Protein AF-A0A1G1C617-F1 (afdb_monomer)

Nearest PDB structures (foldseek):
  4jen-assembly1_B  TM=6.232E-01  e=1.631E-03  Clostridium botulinum A str. ATCC 19397
  4jen-assembly1_A  TM=6.168E-01  e=7.281E-03  Clostridium botulinum A str. ATCC 19397
  4p5d-assembly2_A  TM=6.085E-01  e=3.235E-01  Rattus norvegicus
  4kny-assembly1_B  TM=4.109E-01  e=1.451E-01  Escherichia coli K-12
  3vhr-assembly1_A-2  TM=3.843E-01  e=4.458E-01  Staphylococcus aureus subsp. aureus Mu50

Sequence (252 aa):
MAREFASEELGIGKESESTPHPLKLYIAGPFDQRDQIRVMMTEIEGMGHQIIYDWTDHLPIKPYEENKKLATKYAKEDHQAAANCDVFVLLPGESGGTTRFSELGMALGSRKVKRIFIVGPGENRSVSFFDPKVERLKSPEELIENISLIKTQKPLLTERQLEVLILYAQGKIIQEIADELNISFNTVKAHLYQSFPPGICQRLGIGQTRIKGITRTRVVIEALQRGIISLDEIITSPYHETSREHSEVDDW

Foldseek 3Di:
DDDDDDPDDPCPDDDPPQQDAQFAEEEAEALVCLVVVVVLQVLSVVLVHHHPDRCNPPDDCPPCVVVVVSNVVCLVSLLVSLQATQEYEYAPDPDHDPSRVVSLVNNVPHPNHQAYEHAAPPCPVDPSSVPPRYDYYHHSVVVSVVSSVSDNDDDLADPLLLLLLLCLLLVDDLVRSCVVVVHDSVVSVCQDCNPVVDHLCVSLVNDDDPPPDPDSVVSNVSCCVSVVDHPCSSVDDVPPPPDPPDPPDDDD

Radius of gyration: 23.62 Å; Cα contacts (8 Å, |Δi|>4): 293; chains: 1; bounding box: 61×52×80 Å

pLDDT: mean 80.74, std 20.06, range [31.27, 97.88]

Solvent-accessible surface area (backbone atoms only — not comparable to full-atom values): 15084 Å² total; per-residue (Å²): 132,79,84,89,85,82,95,72,88,80,82,76,68,75,80,74,80,67,77,42,53,64,48,29,31,28,78,42,60,23,79,88,47,32,70,62,48,52,51,54,50,53,54,46,40,73,70,58,34,39,74,68,57,84,67,74,81,61,75,87,56,78,63,47,87,83,31,43,73,59,49,54,47,51,55,50,51,52,42,52,32,31,31,64,16,37,31,39,35,34,37,64,40,98,63,62,68,73,61,57,59,55,28,50,50,35,28,69,74,24,86,58,28,73,44,33,38,40,36,29,73,54,73,78,80,45,78,74,57,72,39,92,68,43,46,80,34,77,34,70,66,57,47,54,52,60,53,68,69,55,68,67,46,81,56,85,55,54,71,74,43,47,55,54,47,41,44,46,57,55,63,49,50,63,60,58,50,11,63,76,68,72,49,53,55,67,54,47,48,36,41,44,66,27,80,78,76,62,7,51,33,56,63,73,67,50,68,91,58,96,55,93,68,85,52,65,67,56,59,43,50,56,32,44,77,65,64,76,45,56,70,62,64,46,69,54,62,97,77,66,84,82,84,73,83,72,79,81,73,92,77,134

Structure (mmCIF, N/CA/C/O backbone):
data_AF-A0A1G1C617-F1
#
_entry.id   AF-A0A1G1C617-F1
#
loop_
_atom_site.group_PDB
_atom_site.id
_atom_site.type_symbol
_atom_site.label_atom_id
_atom_site.label_alt_id
_atom_site.label_comp_id
_atom_site.label_asym_id
_atom_site.label_entity_id
_atom_site.label_seq_id
_atom_site.pdbx_PDB_ins_code
_atom_site.Cartn_x
_atom_site.Cartn_y
_atom_site.Cartn_z
_atom_site.occupancy
_atom_site.B_iso_or_equiv
_atom_site.auth_seq_id
_atom_site.auth_comp_id
_atom_site.auth_asym_id
_atom_site.auth_atom_id
_atom_site.pdbx_PDB_model_num
ATOM 1 N N . MET A 1 1 ? 15.292 36.209 50.485 1.00 40.31 1 MET A N 1
ATOM 2 C CA . MET A 1 1 ? 14.159 36.975 49.908 1.00 40.31 1 MET A CA 1
ATOM 3 C C . MET A 1 1 ? 14.370 37.060 48.404 1.00 40.31 1 MET A C 1
ATOM 5 O O . MET A 1 1 ? 15.530 36.977 48.024 1.00 40.31 1 MET A O 1
ATOM 9 N N . ALA A 1 2 ? 13.292 37.211 47.612 1.00 34.59 2 ALA A N 1
ATOM 10 C CA . ALA A 1 2 ? 13.213 36.858 46.175 1.00 34.59 2 ALA A CA 1
ATOM 11 C C . ALA A 1 2 ? 13.302 35.311 45.980 1.00 34.59 2 ALA A C 1
ATOM 13 O O . ALA A 1 2 ? 14.241 34.714 46.498 1.00 34.59 2 ALA A O 1
ATOM 14 N N . ARG A 1 3 ? 12.343 34.539 45.421 1.00 34.69 3 ARG A N 1
ATOM 15 C CA . ARG A 1 3 ? 11.180 34.799 44.526 1.00 34.69 3 ARG A CA 1
ATOM 16 C C . ARG A 1 3 ? 11.566 35.463 43.195 1.00 34.69 3 ARG A C 1
ATOM 18 O O . ARG A 1 3 ? 12.323 36.415 43.224 1.00 34.69 3 ARG A O 1
ATOM 25 N N . GLU A 1 4 ? 11.082 35.097 42.015 1.00 32.66 4 GLU A N 1
ATOM 26 C CA . GLU A 1 4 ? 10.298 33.944 41.522 1.00 32.66 4 GLU A CA 1
ATOM 27 C C . GLU A 1 4 ? 11.191 33.208 40.460 1.00 32.66 4 GLU A C 1
ATOM 29 O O . GLU A 1 4 ? 12.364 33.553 40.346 1.00 32.66 4 GLU A O 1
ATOM 34 N N . PHE A 1 5 ? 10.839 32.167 39.690 1.00 32.19 5 PHE A N 1
ATOM 35 C CA . PHE A 1 5 ? 9.561 31.592 39.229 1.00 32.19 5 PHE A CA 1
ATOM 36 C C . PHE A 1 5 ? 9.623 30.042 39.164 1.00 32.19 5 PHE A C 1
ATOM 38 O O . PHE A 1 5 ? 10.583 29.437 39.634 1.00 32.19 5 PHE A O 1
ATOM 45 N N . ALA A 1 6 ? 8.598 29.401 38.585 1.00 35.75 6 ALA A N 1
ATOM 46 C CA . ALA A 1 6 ? 8.539 27.965 38.304 1.00 35.75 6 ALA A CA 1
ATOM 47 C C . ALA A 1 6 ? 9.027 27.627 36.880 1.00 35.75 6 ALA A C 1
ATOM 49 O O . ALA A 1 6 ? 8.763 28.373 35.940 1.00 35.75 6 ALA A O 1
ATOM 50 N N . SER A 1 7 ? 9.667 26.466 36.722 1.00 31.27 7 SER A N 1
ATOM 51 C CA . SER A 1 7 ? 9.895 25.801 35.430 1.00 31.27 7 SER A CA 1
ATOM 52 C C . SER A 1 7 ? 9.121 24.481 35.397 1.00 31.27 7 SER A C 1
ATOM 54 O O . SER A 1 7 ? 9.693 23.392 35.382 1.00 31.27 7 SER A O 1
ATOM 56 N N . GLU A 1 8 ? 7.803 24.615 35.445 1.00 38.72 8 GLU A N 1
ATOM 57 C CA . GLU A 1 8 ? 6.817 23.563 35.217 1.00 38.72 8 GLU A CA 1
ATOM 58 C C . GLU A 1 8 ? 5.933 24.066 34.060 1.00 38.72 8 GLU A C 1
ATOM 60 O O . GLU A 1 8 ? 5.763 25.274 33.915 1.00 38.72 8 GLU A O 1
ATOM 65 N N . GLU A 1 9 ? 5.451 23.168 33.198 1.00 41.16 9 GLU A N 1
ATOM 66 C CA . GLU A 1 9 ? 4.895 23.476 31.861 1.00 41.16 9 GLU A CA 1
ATOM 67 C C . GLU A 1 9 ? 5.898 23.936 30.781 1.00 41.16 9 GLU A C 1
ATOM 69 O O . GLU A 1 9 ? 5.881 25.056 30.282 1.00 41.16 9 GLU A O 1
ATOM 74 N N . LEU A 1 10 ? 6.665 22.973 30.267 1.00 31.58 10 LEU A N 1
ATOM 75 C CA . LEU A 1 10 ? 6.727 22.773 28.815 1.00 31.58 10 LEU A CA 1
ATOM 76 C C . LEU A 1 10 ? 6.780 21.269 28.551 1.00 31.58 10 LEU A C 1
ATOM 78 O O . LEU A 1 10 ? 7.834 20.668 28.349 1.00 31.58 10 LEU A O 1
ATOM 82 N N . GLY A 1 11 ? 5.599 20.650 28.620 1.00 32.62 11 GLY A N 1
ATOM 83 C CA . GLY A 1 11 ? 5.384 19.253 28.260 1.00 32.62 11 GLY A CA 1
ATOM 84 C C . GLY A 1 11 ? 5.533 19.057 26.756 1.00 32.62 11 GLY A C 1
ATOM 85 O O . GLY A 1 11 ? 4.545 18.820 26.065 1.00 32.62 11 GLY A O 1
ATOM 86 N N . ILE A 1 12 ? 6.767 19.157 26.256 1.00 33.56 12 ILE A N 1
ATOM 87 C CA . ILE A 1 12 ? 7.140 18.677 24.929 1.00 33.56 12 ILE A CA 1
ATOM 88 C C . ILE A 1 12 ? 6.954 17.164 24.988 1.00 33.56 12 ILE A C 1
ATOM 90 O O . ILE A 1 12 ? 7.810 16.428 25.485 1.00 33.56 12 ILE A O 1
ATOM 94 N N . GLY A 1 13 ? 5.773 16.715 24.565 1.00 32.47 13 GLY A N 1
ATOM 95 C CA . GLY A 1 13 ? 5.483 15.302 24.429 1.00 32.47 13 GLY A CA 1
ATOM 96 C C . GLY A 1 13 ? 6.571 14.680 23.570 1.00 32.47 13 GLY A C 1
ATOM 97 O O . GLY A 1 13 ? 6.879 15.203 22.499 1.00 32.47 13 GLY A O 1
ATOM 98 N N . LYS A 1 14 ? 7.160 13.579 24.052 1.00 31.78 14 LYS A N 1
ATOM 99 C CA . LYS A 1 14 ? 7.977 12.716 23.199 1.00 31.78 14 LYS A CA 1
ATOM 100 C C . LYS A 1 14 ? 7.184 12.476 21.923 1.00 31.78 14 LYS A C 1
ATOM 102 O O . LYS A 1 14 ? 6.014 12.099 22.025 1.00 31.78 14 LYS A O 1
ATOM 107 N N . GLU A 1 15 ? 7.807 12.722 20.772 1.00 34.94 15 GLU A N 1
ATOM 108 C CA . GLU A 1 15 ? 7.210 12.407 19.479 1.00 34.94 15 GLU A CA 1
ATOM 109 C C . GLU A 1 15 ? 6.651 10.990 19.564 1.00 34.94 15 GLU A C 1
ATOM 111 O O . GLU A 1 15 ? 7.354 10.057 19.963 1.00 34.94 15 GLU A O 1
ATOM 116 N N . SER A 1 16 ? 5.348 10.851 19.323 1.00 34.50 16 SER A N 1
ATOM 117 C CA . SER A 1 16 ? 4.695 9.561 19.452 1.00 34.50 16 SER A CA 1
ATOM 118 C C . SER A 1 16 ? 5.289 8.647 18.392 1.00 34.50 16 SER A C 1
ATOM 120 O O . SER A 1 16 ? 4.992 8.838 17.212 1.00 34.50 16 SER A O 1
ATOM 122 N N . GLU A 1 17 ? 6.109 7.677 18.809 1.00 38.78 17 GLU A N 1
ATOM 123 C CA . GLU A 1 17 ? 6.527 6.563 17.962 1.00 38.78 17 GLU A CA 1
ATOM 124 C C . GLU A 1 17 ? 5.254 5.927 17.399 1.00 38.78 17 GLU A C 1
ATOM 126 O O . GLU A 1 17 ? 4.513 5.228 18.097 1.00 38.78 17 GLU A O 1
ATOM 131 N N . SER A 1 18 ? 4.951 6.265 16.146 1.00 41.31 18 SER A N 1
ATOM 132 C CA . SER A 1 18 ? 3.757 5.811 15.451 1.00 41.31 18 SER A CA 1
ATOM 133 C C . SER A 1 18 ? 3.784 4.292 15.421 1.00 41.31 18 SER A C 1
ATOM 135 O O . SER A 1 18 ? 4.785 3.712 14.993 1.00 41.31 18 SER A O 1
ATOM 137 N N . THR A 1 19 ? 2.704 3.650 15.866 1.00 37.72 19 THR A N 1
ATOM 138 C CA . THR A 1 19 ? 2.588 2.189 15.861 1.00 37.72 19 THR A CA 1
ATOM 139 C C . THR A 1 19 ? 2.903 1.650 14.463 1.00 37.72 19 THR A C 1
ATOM 141 O O . THR A 1 19 ? 2.192 2.026 13.531 1.00 37.72 19 THR A O 1
ATOM 144 N N . PRO A 1 20 ? 3.927 0.791 14.282 1.00 53.09 20 PRO A N 1
ATOM 145 C CA . PRO A 1 20 ? 4.229 0.217 12.977 1.00 53.09 20 PRO A CA 1
ATOM 146 C C . PRO A 1 20 ? 3.063 -0.657 12.512 1.00 53.09 20 PRO A C 1
ATOM 148 O O . PRO A 1 20 ? 2.850 -1.754 13.026 1.00 53.09 20 PRO A O 1
ATOM 151 N N . HIS A 1 21 ? 2.285 -0.147 11.563 1.00 59.41 21 HIS A N 1
ATOM 152 C CA . HIS A 1 21 ? 1.286 -0.926 10.843 1.00 59.41 21 HIS A CA 1
ATOM 153 C C . HIS A 1 21 ? 1.979 -1.829 9.804 1.00 59.41 21 HIS A C 1
ATOM 155 O O . HIS A 1 21 ? 3.131 -1.562 9.445 1.00 59.41 21 HIS A O 1
ATOM 161 N N . PRO A 1 22 ? 1.305 -2.882 9.301 1.00 82.12 22 PRO A N 1
ATOM 162 C CA . PRO A 1 22 ? 1.729 -3.590 8.098 1.00 82.12 22 PRO A CA 1
ATOM 163 C C . PRO A 1 22 ? 2.027 -2.596 6.976 1.00 82.12 22 PRO A C 1
ATOM 165 O O . PRO A 1 22 ? 1.113 -1.975 6.436 1.00 82.12 22 PRO A O 1
ATOM 168 N N . LEU A 1 23 ? 3.313 -2.405 6.672 1.00 89.06 23 LEU A N 1
ATOM 169 C CA . LEU A 1 23 ? 3.720 -1.523 5.582 1.00 89.06 23 LEU A CA 1
ATOM 170 C C . LEU A 1 23 ? 3.137 -2.019 4.262 1.00 89.06 23 LEU A C 1
ATOM 172 O O . LEU A 1 23 ? 3.130 -3.224 4.000 1.00 89.06 23 LEU A O 1
ATOM 176 N N . LYS A 1 24 ? 2.716 -1.077 3.424 1.00 93.94 24 LYS A N 1
ATOM 177 C CA . LYS A 1 24 ? 2.351 -1.308 2.029 1.00 93.94 24 LYS A CA 1
ATOM 178 C C . LYS A 1 24 ? 3.586 -1.092 1.165 1.00 93.94 24 LYS A C 1
ATOM 180 O O . LYS A 1 24 ? 4.130 0.012 1.129 1.00 93.94 24 LYS A O 1
ATOM 185 N N . LEU A 1 25 ? 4.040 -2.132 0.479 1.00 96.81 25 LEU A N 1
ATOM 186 C CA . LEU A 1 25 ? 5.197 -2.089 -0.408 1.00 96.81 25 LEU A CA 1
ATOM 187 C C . LEU A 1 25 ? 4.759 -2.110 -1.868 1.00 96.81 25 LEU A C 1
ATOM 189 O O . LEU A 1 25 ? 3.755 -2.726 -2.226 1.00 96.81 25 LEU A O 1
ATOM 193 N N . TYR A 1 26 ? 5.545 -1.458 -2.717 1.00 97.88 26 TYR A N 1
ATOM 194 C CA . TYR A 1 26 ? 5.454 -1.600 -4.165 1.00 97.88 26 TYR A CA 1
ATOM 195 C C . TYR A 1 26 ? 6.838 -1.900 -4.739 1.00 97.88 26 TYR A C 1
ATOM 197 O O . TYR A 1 26 ? 7.803 -1.218 -4.392 1.00 97.88 26 TYR A O 1
ATOM 205 N N . ILE A 1 27 ? 6.929 -2.927 -5.588 1.00 96.81 27 ILE A N 1
ATOM 206 C CA . ILE A 1 27 ? 8.191 -3.437 -6.136 1.00 96.81 27 ILE A CA 1
ATOM 207 C C . ILE A 1 27 ? 8.178 -3.277 -7.656 1.00 96.81 27 ILE A C 1
ATOM 209 O O . ILE A 1 27 ? 7.668 -4.129 -8.381 1.00 96.81 27 ILE A O 1
ATOM 213 N N . ALA A 1 28 ? 8.754 -2.180 -8.137 1.00 95.06 28 ALA A N 1
ATOM 214 C CA . ALA A 1 28 ? 8.973 -1.926 -9.552 1.00 95.06 28 ALA A CA 1
ATOM 215 C C . ALA A 1 28 ? 10.196 -2.711 -10.058 1.00 95.06 28 ALA A C 1
ATOM 217 O O . ALA A 1 28 ? 11.237 -2.785 -9.400 1.00 95.06 28 ALA A O 1
ATOM 218 N N . GLY A 1 29 ? 10.113 -3.266 -11.264 1.00 92.19 29 GLY A N 1
ATOM 219 C CA . GLY A 1 29 ? 11.212 -4.025 -11.859 1.00 92.19 29 GLY A CA 1
ATOM 220 C C . GLY A 1 29 ? 10.982 -4.339 -13.335 1.00 92.19 29 GLY A C 1
ATOM 221 O O . GLY A 1 29 ? 9.980 -3.920 -13.915 1.00 92.19 29 GLY A O 1
ATOM 222 N N . PRO A 1 30 ? 11.928 -5.017 -13.999 1.00 89.62 30 PRO A N 1
ATOM 223 C CA . PRO A 1 30 ? 11.769 -5.404 -15.390 1.00 89.62 30 PRO A CA 1
ATOM 224 C C . PRO A 1 30 ? 10.942 -6.694 -15.516 1.00 89.62 30 PRO A C 1
ATOM 226 O O . PRO A 1 30 ? 10.981 -7.576 -14.661 1.00 89.62 30 PRO A O 1
ATOM 229 N N . PHE A 1 31 ? 10.179 -6.803 -16.606 1.00 88.25 31 PHE A N 1
ATOM 230 C CA . PHE A 1 31 ? 9.187 -7.869 -16.808 1.00 88.25 31 PHE A CA 1
ATOM 231 C C . PHE A 1 31 ? 9.782 -9.289 -16.856 1.00 88.25 31 PHE A C 1
ATOM 233 O O . PHE A 1 31 ? 9.106 -10.263 -16.538 1.00 88.25 31 PHE A O 1
ATOM 240 N N . ASP A 1 32 ? 11.055 -9.412 -17.227 1.00 89.00 32 ASP A N 1
ATOM 241 C CA . ASP A 1 32 ? 11.820 -10.663 -17.229 1.00 89.00 32 ASP A CA 1
ATOM 242 C C . ASP A 1 32 ? 12.268 -11.118 -15.826 1.00 89.00 32 ASP A C 1
ATOM 244 O O . ASP A 1 32 ? 12.565 -12.296 -15.643 1.00 89.00 32 ASP A O 1
ATOM 248 N N . GLN A 1 33 ? 12.245 -10.237 -14.820 1.00 90.31 33 GLN A N 1
ATOM 249 C CA . GLN A 1 33 ? 12.525 -10.562 -13.412 1.00 90.31 33 GLN A CA 1
ATOM 250 C C . GLN A 1 33 ? 11.257 -10.829 -12.586 1.00 90.31 33 GLN A C 1
ATOM 252 O O . GLN A 1 33 ? 11.344 -11.031 -11.376 1.00 90.31 33 GLN A O 1
ATOM 257 N N . ARG A 1 34 ? 10.072 -10.872 -13.214 1.00 92.12 34 ARG A N 1
ATOM 258 C CA . ARG A 1 34 ? 8.776 -11.038 -12.525 1.00 92.12 34 ARG A CA 1
ATOM 259 C C . ARG A 1 34 ? 8.728 -12.224 -11.550 1.00 92.12 34 ARG A C 1
ATOM 261 O O . ARG A 1 34 ? 8.123 -12.110 -10.494 1.00 92.12 34 ARG A O 1
ATOM 268 N N . ASP A 1 35 ? 9.399 -13.334 -11.863 1.00 93.75 35 ASP A N 1
ATOM 269 C CA . ASP A 1 35 ? 9.371 -14.534 -11.018 1.00 93.75 35 ASP A CA 1
ATOM 270 C C . ASP A 1 35 ? 10.237 -14.357 -9.755 1.00 93.75 35 ASP A C 1
ATOM 272 O O . ASP A 1 35 ? 9.836 -14.777 -8.673 1.00 93.75 35 ASP A O 1
ATOM 276 N N . GLN A 1 36 ? 11.360 -13.631 -9.847 1.00 92.94 36 GLN A N 1
ATOM 277 C CA . GLN A 1 36 ? 12.131 -13.184 -8.677 1.00 92.94 36 GLN A CA 1
ATOM 278 C C . GLN A 1 36 ? 11.334 -12.174 -7.837 1.00 92.94 36 GLN A C 1
ATOM 280 O O . GLN A 1 36 ? 11.404 -12.185 -6.609 1.00 92.94 36 GLN A O 1
ATOM 285 N N . ILE A 1 37 ? 10.549 -11.316 -8.492 1.00 95.19 37 ILE A N 1
ATOM 286 C CA . ILE A 1 37 ? 9.713 -10.315 -7.822 1.00 95.19 37 ILE A CA 1
ATOM 287 C C . ILE A 1 37 ? 8.567 -10.975 -7.050 1.00 95.19 37 ILE A C 1
ATOM 289 O O . ILE A 1 37 ? 8.375 -10.630 -5.887 1.00 95.19 37 ILE A O 1
ATOM 293 N N . ARG A 1 38 ? 7.905 -11.998 -7.608 1.00 96.50 38 ARG A N 1
ATOM 294 C CA . ARG A 1 38 ? 6.921 -12.823 -6.880 1.00 96.50 38 ARG A CA 1
ATOM 295 C C . ARG A 1 38 ? 7.508 -13.505 -5.640 1.00 96.50 38 ARG A C 1
ATOM 297 O O . ARG A 1 38 ? 6.835 -13.572 -4.613 1.00 96.50 38 ARG A O 1
ATOM 304 N N . VAL A 1 39 ? 8.755 -13.986 -5.707 1.00 95.94 39 VAL A N 1
ATOM 305 C CA . VAL A 1 39 ? 9.447 -14.562 -4.537 1.00 95.94 39 VAL A CA 1
ATOM 306 C C . VAL A 1 39 ? 9.636 -13.501 -3.449 1.00 95.94 39 VAL A C 1
ATOM 308 O O . VAL A 1 39 ? 9.192 -13.718 -2.324 1.00 95.94 39 VAL A O 1
ATOM 311 N N . MET A 1 40 ? 10.178 -12.322 -3.788 1.00 95.56 40 MET A N 1
ATOM 312 C CA . MET A 1 40 ? 10.309 -11.214 -2.826 1.00 95.56 40 MET A CA 1
ATOM 313 C C . MET A 1 40 ? 8.958 -10.793 -2.234 1.00 95.56 40 MET A C 1
ATOM 315 O O . MET A 1 40 ? 8.859 -10.605 -1.025 1.00 95.56 40 MET A O 1
ATOM 319 N N . MET A 1 41 ? 7.918 -10.666 -3.066 1.00 96.44 41 MET A N 1
ATOM 320 C CA . MET A 1 41 ? 6.552 -10.348 -2.631 1.00 96.44 41 MET A CA 1
ATOM 321 C C . MET A 1 41 ? 6.056 -11.361 -1.590 1.00 96.44 41 MET A C 1
ATOM 323 O O . MET A 1 41 ? 5.656 -10.964 -0.499 1.00 96.44 41 MET A O 1
ATOM 327 N N . THR A 1 42 ? 6.191 -12.658 -1.882 1.00 95.25 42 THR A N 1
ATOM 328 C CA . THR A 1 42 ? 5.783 -13.752 -0.983 1.00 95.25 42 THR A CA 1
ATOM 329 C C . THR A 1 42 ? 6.536 -13.718 0.353 1.00 95.25 42 THR A C 1
ATOM 331 O O . THR A 1 42 ? 5.934 -13.909 1.409 1.00 95.25 42 THR A O 1
ATOM 334 N N . GLU A 1 43 ? 7.848 -13.460 0.340 1.00 93.62 43 GLU A N 1
ATOM 335 C CA . GLU A 1 43 ? 8.650 -13.354 1.569 1.00 93.62 43 GLU A CA 1
ATOM 336 C C . GLU A 1 43 ? 8.244 -12.141 2.419 1.00 93.62 43 GLU A C 1
ATOM 338 O O . GLU A 1 43 ? 8.087 -12.255 3.636 1.00 93.62 43 GLU A O 1
ATOM 343 N N . ILE A 1 44 ? 8.016 -10.992 1.780 1.00 93.44 44 ILE A N 1
ATOM 344 C CA . ILE A 1 44 ? 7.588 -9.741 2.420 1.00 93.44 44 ILE A CA 1
ATOM 345 C C . ILE A 1 44 ? 6.192 -9.886 3.051 1.00 93.44 44 ILE A C 1
ATOM 347 O O . ILE A 1 44 ? 5.979 -9.454 4.187 1.00 93.44 44 ILE A O 1
ATOM 351 N N . GLU A 1 45 ? 5.256 -10.550 2.373 1.00 90.50 45 GLU A N 1
ATOM 352 C CA . GLU A 1 45 ? 3.939 -10.886 2.933 1.00 90.50 45 GLU A CA 1
ATOM 353 C C . GLU A 1 45 ? 4.044 -11.902 4.077 1.00 90.50 45 GLU A C 1
ATOM 355 O O . GLU A 1 45 ? 3.369 -11.760 5.099 1.00 90.50 45 GLU A O 1
ATOM 360 N N . GLY A 1 46 ? 4.966 -12.867 3.976 1.00 85.81 46 GLY A N 1
ATOM 361 C CA . GLY A 1 46 ? 5.301 -13.804 5.054 1.00 85.81 46 GLY A CA 1
ATOM 362 C C . GLY A 1 46 ? 5.814 -13.129 6.335 1.00 85.81 46 GLY A C 1
ATOM 363 O O . GLY A 1 46 ? 5.613 -13.659 7.429 1.00 85.81 46 GLY A O 1
ATOM 364 N N . MET A 1 47 ? 6.407 -11.934 6.230 1.00 86.25 47 MET A N 1
ATOM 365 C CA . MET A 1 47 ? 6.794 -11.084 7.371 1.00 86.25 47 MET A CA 1
ATOM 366 C C . MET A 1 47 ? 5.629 -10.256 7.956 1.00 86.25 47 MET A C 1
ATOM 368 O O . MET A 1 47 ? 5.805 -9.553 8.955 1.00 86.25 47 MET A O 1
ATOM 372 N N . GLY A 1 48 ? 4.430 -10.340 7.371 1.00 86.00 48 GLY A N 1
ATOM 373 C CA . GLY A 1 48 ? 3.240 -9.606 7.809 1.00 86.00 48 GLY A CA 1
ATOM 374 C C . GLY A 1 48 ? 3.111 -8.195 7.228 1.00 86.00 48 GLY A C 1
ATOM 375 O O . GLY A 1 48 ? 2.380 -7.377 7.791 1.00 86.00 48 GLY A O 1
ATOM 376 N N . HIS A 1 49 ? 3.815 -7.899 6.133 1.00 89.56 49 HIS A N 1
ATOM 377 C CA . HIS A 1 49 ? 3.603 -6.698 5.323 1.00 89.56 49 HIS A CA 1
ATOM 378 C C . HIS A 1 49 ? 2.575 -6.951 4.204 1.00 89.56 49 HIS A C 1
ATOM 380 O O . HIS A 1 49 ? 2.039 -8.049 4.079 1.00 89.56 49 HIS A O 1
ATOM 386 N N . GLN A 1 50 ? 2.269 -5.927 3.406 1.00 92.12 50 GLN A N 1
ATOM 387 C CA . GLN A 1 50 ? 1.329 -6.004 2.285 1.00 92.12 50 GLN A CA 1
ATOM 388 C C . GLN A 1 50 ? 1.996 -5.546 0.989 1.00 92.12 50 GLN A C 1
ATOM 390 O O . GLN A 1 50 ? 2.674 -4.517 0.979 1.00 92.12 50 GLN A O 1
ATOM 395 N N . ILE A 1 51 ? 1.741 -6.234 -0.121 1.00 95.94 51 ILE A N 1
ATOM 396 C CA . ILE A 1 51 ? 2.025 -5.705 -1.458 1.00 95.94 51 ILE A CA 1
ATOM 397 C C . ILE A 1 51 ? 0.813 -4.890 -1.914 1.00 95.94 51 ILE A C 1
ATOM 399 O O . ILE A 1 51 ? -0.308 -5.390 -1.951 1.00 95.94 51 ILE A O 1
ATOM 403 N N . ILE A 1 52 ? 1.009 -3.604 -2.222 1.00 94.75 52 ILE A N 1
ATOM 404 C CA . ILE A 1 52 ? -0.107 -2.701 -2.567 1.00 94.75 52 ILE A CA 1
ATOM 405 C C . ILE A 1 52 ? -0.695 -3.001 -3.953 1.00 94.75 52 ILE A C 1
ATOM 407 O O . ILE A 1 52 ? -1.858 -2.697 -4.210 1.00 94.75 52 ILE A O 1
ATOM 411 N N . TYR A 1 53 ? 0.124 -3.557 -4.849 1.00 94.69 53 TYR A N 1
ATOM 412 C CA . TYR A 1 53 ? -0.242 -3.909 -6.214 1.00 94.69 53 TYR A CA 1
ATOM 413 C C . TYR A 1 53 ? 0.770 -4.904 -6.792 1.00 94.69 53 TYR A C 1
ATOM 415 O O . TYR A 1 53 ? 1.977 -4.649 -6.743 1.00 94.69 53 TYR A O 1
ATOM 423 N N . ASP A 1 54 ? 0.275 -6.007 -7.352 1.00 95.38 54 ASP A N 1
ATOM 424 C CA . ASP A 1 54 ? 1.073 -6.983 -8.093 1.00 95.38 54 ASP A CA 1
ATOM 425 C C . ASP A 1 54 ? 0.847 -6.802 -9.602 1.00 95.38 54 ASP A C 1
ATOM 427 O O . ASP A 1 54 ? -0.241 -7.042 -10.129 1.00 95.38 54 ASP A O 1
ATOM 431 N N . TRP A 1 55 ? 1.889 -6.353 -10.303 1.00 93.50 55 TRP A N 1
ATOM 432 C CA . TRP A 1 55 ? 1.893 -6.198 -11.758 1.00 93.50 55 TRP A CA 1
ATOM 433 C C . TRP A 1 55 ? 2.411 -7.446 -12.491 1.00 93.50 55 TRP A C 1
ATOM 435 O O . TRP A 1 55 ? 2.361 -7.506 -13.718 1.00 93.50 55 TRP A O 1
ATOM 445 N N . THR A 1 56 ? 2.923 -8.463 -11.792 1.00 93.56 56 THR A N 1
ATOM 446 C CA . THR A 1 56 ? 3.627 -9.605 -12.410 1.00 93.56 56 THR A CA 1
ATOM 447 C C . THR A 1 56 ? 2.726 -10.496 -13.280 1.00 93.56 56 THR A C 1
ATOM 449 O O . THR A 1 56 ? 3.225 -11.261 -14.118 1.00 93.56 56 THR A O 1
ATOM 452 N N . ASP A 1 57 ? 1.407 -10.353 -13.130 1.00 90.19 57 ASP A N 1
ATOM 453 C CA . ASP A 1 57 ? 0.349 -10.962 -13.948 1.00 90.19 57 ASP A CA 1
ATOM 454 C C . ASP A 1 57 ? -0.005 -10.157 -15.219 1.00 90.19 57 ASP A C 1
ATOM 456 O O . ASP A 1 57 ? -0.861 -10.573 -16.005 1.00 90.19 57 ASP A O 1
ATOM 460 N N . HIS A 1 58 ? 0.634 -9.006 -15.458 1.00 90.75 58 HIS A N 1
ATOM 461 C CA . HIS A 1 58 ? 0.385 -8.183 -16.646 1.00 90.75 58 HIS A CA 1
ATOM 462 C C . HIS A 1 58 ? 0.676 -8.927 -17.951 1.00 90.75 58 HIS A C 1
ATOM 464 O O . HIS A 1 58 ? 1.635 -9.692 -18.082 1.00 90.75 58 HIS A O 1
ATOM 470 N N . LEU A 1 59 ? -0.124 -8.624 -18.973 1.00 89.56 59 LEU A N 1
ATOM 471 C CA . LEU A 1 59 ? 0.136 -9.074 -20.336 1.00 89.56 59 LEU A CA 1
ATOM 472 C C . LEU A 1 59 ? 1.172 -8.161 -21.022 1.00 89.56 59 LEU A C 1
ATOM 474 O O . LEU A 1 59 ? 1.215 -6.958 -20.755 1.00 89.56 59 LEU A O 1
ATOM 478 N N . PRO A 1 60 ? 1.985 -8.681 -21.960 1.00 88.12 60 PRO A N 1
ATOM 479 C CA . PRO A 1 60 ? 2.858 -7.849 -22.782 1.00 88.12 60 PRO A CA 1
ATOM 480 C C . PRO A 1 60 ? 2.029 -7.002 -23.767 1.00 88.12 60 PRO A C 1
ATOM 482 O O . PRO A 1 60 ? 1.548 -7.494 -24.781 1.00 88.12 60 PRO A O 1
ATOM 485 N N . ILE A 1 61 ? 1.888 -5.706 -23.478 1.00 89.44 61 ILE A N 1
ATOM 486 C CA . ILE A 1 61 ? 1.003 -4.757 -24.193 1.00 89.44 61 ILE A CA 1
ATOM 487 C C . ILE A 1 61 ? 1.687 -3.893 -25.271 1.00 89.44 61 ILE A C 1
ATOM 489 O O . ILE A 1 61 ? 1.206 -2.810 -25.608 1.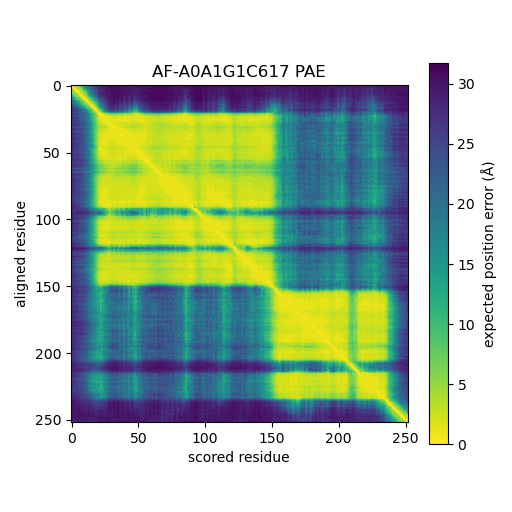00 89.44 61 ILE A O 1
ATOM 493 N N . LYS A 1 62 ? 2.836 -4.319 -25.806 1.00 88.00 62 LYS A N 1
ATOM 494 C CA . LYS A 1 62 ? 3.476 -3.629 -26.942 1.00 88.00 62 LYS A CA 1
ATOM 495 C C . LYS A 1 62 ? 2.925 -4.179 -28.271 1.00 88.00 62 LYS A C 1
ATOM 497 O O . LYS A 1 62 ? 2.857 -5.397 -28.395 1.00 88.00 62 LYS A O 1
ATOM 502 N N . PRO A 1 63 ? 2.618 -3.328 -29.270 1.00 91.25 63 PRO A N 1
ATOM 503 C CA . PRO A 1 63 ? 2.730 -1.866 -29.262 1.00 91.25 63 PRO A CA 1
ATOM 504 C C . PRO A 1 63 ? 1.582 -1.184 -28.493 1.00 91.25 63 PRO A C 1
ATOM 506 O O . PRO A 1 63 ? 0.426 -1.604 -28.546 1.00 91.25 63 PRO A O 1
ATOM 509 N N . TYR A 1 64 ? 1.901 -0.093 -27.790 1.00 90.81 64 TYR A N 1
ATOM 510 C CA . TYR A 1 64 ? 0.943 0.598 -26.916 1.00 90.81 64 TYR A CA 1
ATOM 511 C C . TYR A 1 64 ? -0.196 1.290 -27.682 1.00 90.81 64 TYR A C 1
ATOM 513 O O . TYR A 1 64 ? -1.304 1.391 -27.164 1.00 90.81 64 TYR A O 1
ATOM 521 N N . GLU A 1 65 ? 0.053 1.726 -28.923 1.00 91.62 65 GLU A N 1
ATOM 522 C CA . GLU A 1 65 ? -0.947 2.392 -29.771 1.00 91.62 65 GLU A CA 1
ATOM 523 C C . GLU A 1 65 ? -2.130 1.483 -30.144 1.00 91.62 65 GLU A C 1
ATOM 525 O O . GLU A 1 65 ? -3.245 1.967 -30.326 1.00 91.62 65 GLU A O 1
ATOM 530 N N . GLU A 1 66 ? -1.911 0.169 -30.202 1.00 93.75 66 GLU A N 1
ATOM 531 C CA . GLU A 1 66 ? -2.958 -0.829 -30.458 1.00 93.75 66 GLU A CA 1
ATOM 532 C C . GLU A 1 66 ? -3.650 -1.263 -29.154 1.00 93.75 66 GLU A C 1
ATOM 534 O O . GLU A 1 66 ? -4.828 -1.612 -29.144 1.00 93.75 66 GLU A O 1
ATOM 539 N N . ASN A 1 67 ? -2.945 -1.157 -28.022 1.00 94.06 67 ASN A N 1
ATOM 540 C CA . ASN A 1 67 ? -3.382 -1.628 -26.705 1.00 94.06 67 ASN A CA 1
ATOM 541 C C . ASN A 1 67 ? -3.784 -0.488 -25.747 1.00 94.06 67 ASN A C 1
ATOM 543 O O . ASN A 1 67 ? -3.781 -0.674 -24.528 1.00 94.06 67 ASN A O 1
ATOM 547 N N . LYS A 1 68 ? -4.151 0.692 -26.276 1.00 94.75 68 LYS A N 1
ATOM 548 C CA . LYS A 1 68 ? -4.336 1.951 -25.516 1.00 94.75 68 LYS A CA 1
ATOM 549 C C . LYS A 1 68 ? -5.110 1.801 -24.212 1.00 94.75 68 LYS A C 1
ATOM 551 O O . LYS A 1 68 ? -4.634 2.253 -23.181 1.00 94.75 68 LYS A O 1
ATOM 556 N N . LYS A 1 69 ? -6.269 1.131 -24.230 1.00 94.50 69 LYS A N 1
ATOM 557 C CA . LYS A 1 69 ? -7.102 0.943 -23.026 1.00 94.50 69 LYS A CA 1
ATOM 558 C C . LYS A 1 69 ? -6.344 0.238 -21.895 1.00 94.50 69 LYS A C 1
ATOM 560 O O . LYS A 1 69 ? -6.435 0.664 -20.748 1.00 94.50 69 LYS A O 1
ATOM 565 N N . LEU A 1 70 ? -5.588 -0.813 -22.218 1.00 93.81 70 LEU A N 1
ATOM 566 C CA . LEU A 1 70 ? -4.838 -1.591 -21.233 1.00 93.81 70 LEU A CA 1
ATOM 567 C C . LEU A 1 70 ? -3.541 -0.876 -20.824 1.00 93.81 70 LEU A C 1
ATOM 569 O O . LEU A 1 70 ? -3.208 -0.862 -19.645 1.00 93.81 70 LEU A O 1
ATOM 573 N N . ALA A 1 71 ? -2.883 -0.181 -21.758 1.00 93.00 71 ALA A N 1
ATOM 574 C CA . ALA A 1 71 ? -1.739 0.685 -21.465 1.00 93.00 71 ALA A CA 1
ATOM 575 C C . ALA A 1 71 ? -2.098 1.836 -20.506 1.00 93.00 71 ALA A C 1
ATOM 577 O O . ALA A 1 71 ? -1.373 2.082 -19.546 1.00 93.00 71 ALA A O 1
ATOM 578 N N . THR A 1 72 ? -3.238 2.505 -20.715 1.00 94.44 72 THR A N 1
ATOM 579 C CA . THR A 1 72 ? -3.761 3.530 -19.797 1.00 94.44 72 THR A CA 1
ATOM 580 C C . THR A 1 72 ? -4.132 2.940 -18.438 1.00 94.44 72 THR A C 1
ATOM 582 O O . THR A 1 72 ? -3.877 3.583 -17.421 1.00 94.44 72 THR A O 1
ATOM 585 N N . LYS A 1 73 ? -4.712 1.729 -18.405 1.00 94.62 73 LYS A N 1
ATOM 586 C CA . LYS A 1 73 ? -5.040 1.034 -17.153 1.00 94.62 73 LYS A CA 1
ATOM 587 C C . LYS A 1 73 ? -3.775 0.770 -16.328 1.00 94.62 73 LYS A C 1
ATOM 589 O O . LYS A 1 73 ? -3.684 1.287 -15.220 1.00 94.62 73 LYS A O 1
ATOM 594 N N . TYR A 1 74 ? -2.808 0.039 -16.886 1.00 94.12 74 TYR A N 1
ATOM 595 C CA . TYR A 1 74 ? -1.574 -0.322 -16.183 1.00 94.12 74 TYR A CA 1
ATOM 596 C C . TYR A 1 74 ? -0.805 0.922 -15.725 1.00 94.12 74 TYR A C 1
ATOM 598 O O . TYR A 1 74 ? -0.541 1.053 -14.538 1.00 94.12 74 TYR A O 1
ATOM 606 N N . ALA A 1 75 ? -0.597 1.915 -16.600 1.00 92.94 75 ALA A N 1
ATOM 607 C CA . ALA A 1 75 ? 0.086 3.152 -16.214 1.00 92.94 75 ALA A CA 1
ATOM 608 C C . ALA A 1 75 ? -0.586 3.873 -15.028 1.00 92.94 75 ALA A C 1
ATOM 610 O O . ALA A 1 75 ? 0.105 4.396 -14.157 1.00 92.94 75 ALA A O 1
ATOM 611 N N . LYS A 1 76 ? -1.927 3.890 -14.962 1.00 94.25 76 LYS A N 1
ATOM 612 C CA . LYS A 1 76 ? -2.654 4.467 -13.822 1.00 94.25 76 LYS A CA 1
ATOM 613 C C . LYS A 1 76 ? -2.431 3.652 -12.544 1.00 94.25 76 LYS A C 1
ATOM 615 O O . LYS A 1 76 ? -2.194 4.250 -11.498 1.00 94.25 76 LYS A O 1
ATOM 620 N N . GLU A 1 77 ? -2.522 2.328 -12.624 1.00 94.94 77 GLU A N 1
ATOM 621 C CA . GLU A 1 77 ? -2.371 1.426 -11.477 1.00 94.94 77 GLU A CA 1
ATOM 622 C C . GLU A 1 77 ? -0.931 1.452 -10.929 1.00 94.94 77 GLU A C 1
ATOM 624 O O . GLU A 1 77 ? -0.749 1.708 -9.738 1.00 94.94 77 GLU A O 1
ATOM 629 N N . ASP A 1 78 ? 0.079 1.343 -11.798 1.00 94.62 78 ASP A N 1
ATOM 630 C CA . ASP A 1 78 ? 1.510 1.438 -11.467 1.00 94.62 78 ASP A CA 1
ATOM 631 C C . ASP A 1 78 ? 1.835 2.773 -10.768 1.00 94.62 78 ASP A C 1
ATOM 633 O O . ASP A 1 78 ? 2.444 2.816 -9.695 1.00 94.62 78 ASP A O 1
ATOM 637 N N . HIS A 1 79 ? 1.376 3.898 -11.337 1.00 95.69 79 HIS A N 1
ATOM 638 C CA . HIS A 1 79 ? 1.607 5.235 -10.770 1.00 95.69 79 HIS A CA 1
ATOM 639 C C . HIS A 1 79 ? 0.880 5.443 -9.440 1.00 95.69 79 HIS A C 1
ATOM 641 O O . HIS A 1 79 ? 1.423 6.090 -8.540 1.00 95.69 79 HIS A O 1
ATOM 647 N N . GLN A 1 80 ? -0.337 4.910 -9.292 1.00 94.81 80 GLN A N 1
ATOM 648 C CA . GLN A 1 80 ? -1.086 4.981 -8.037 1.00 94.81 80 GLN A CA 1
ATOM 649 C C . GLN A 1 80 ? -0.438 4.123 -6.945 1.00 94.81 80 GLN A C 1
ATOM 651 O O . GLN A 1 80 ? -0.340 4.594 -5.809 1.00 94.81 80 GLN A O 1
ATOM 656 N N . ALA A 1 81 ? 0.054 2.928 -7.276 1.00 95.94 81 ALA A N 1
ATOM 657 C CA . ALA A 1 81 ? 0.792 2.063 -6.362 1.00 95.94 81 ALA A CA 1
ATOM 658 C C . ALA A 1 81 ? 2.087 2.736 -5.876 1.00 95.94 81 ALA A C 1
ATOM 660 O O . ALA A 1 81 ? 2.280 2.909 -4.670 1.00 95.94 81 ALA A O 1
ATOM 661 N N . ALA A 1 82 ? 2.914 3.221 -6.808 1.00 97.25 82 ALA A N 1
ATOM 662 C CA . ALA A 1 82 ? 4.174 3.905 -6.517 1.00 97.25 82 ALA A CA 1
ATOM 663 C C . ALA A 1 82 ? 4.008 5.186 -5.676 1.00 97.25 82 ALA A C 1
ATOM 665 O O . ALA A 1 82 ? 4.877 5.524 -4.874 1.00 97.25 82 ALA A O 1
ATOM 666 N N . ALA A 1 83 ? 2.894 5.907 -5.837 1.00 95.38 83 ALA A N 1
ATOM 667 C CA . ALA A 1 83 ? 2.617 7.125 -5.075 1.00 95.38 83 ALA A CA 1
ATOM 668 C C . ALA A 1 83 ? 2.046 6.873 -3.665 1.00 95.38 83 ALA A C 1
ATOM 670 O O . ALA A 1 83 ? 2.156 7.756 -2.807 1.00 95.38 83 ALA A O 1
ATOM 671 N N . ASN A 1 84 ? 1.405 5.722 -3.421 1.00 93.06 84 ASN A N 1
ATOM 672 C CA . ASN A 1 84 ? 0.625 5.459 -2.201 1.00 93.06 84 ASN A CA 1
ATOM 673 C C . ASN A 1 84 ? 1.177 4.345 -1.297 1.00 93.06 84 ASN A C 1
ATOM 675 O O . ASN A 1 84 ? 0.595 4.116 -0.237 1.00 93.06 84 ASN A O 1
ATOM 679 N N . CYS A 1 85 ? 2.273 3.680 -1.668 1.00 95.38 85 CYS A N 1
ATOM 680 C CA . CYS A 1 85 ? 2.986 2.770 -0.772 1.00 95.38 85 CYS A CA 1
ATOM 681 C C . CYS A 1 85 ? 3.690 3.512 0.387 1.00 95.38 85 CYS A C 1
ATOM 683 O O . CYS A 1 85 ? 3.931 4.720 0.334 1.00 95.38 85 CYS A O 1
ATOM 685 N N . ASP A 1 86 ? 4.043 2.773 1.439 1.00 94.06 86 ASP A N 1
ATOM 686 C CA . ASP A 1 86 ? 4.921 3.235 2.519 1.00 94.06 8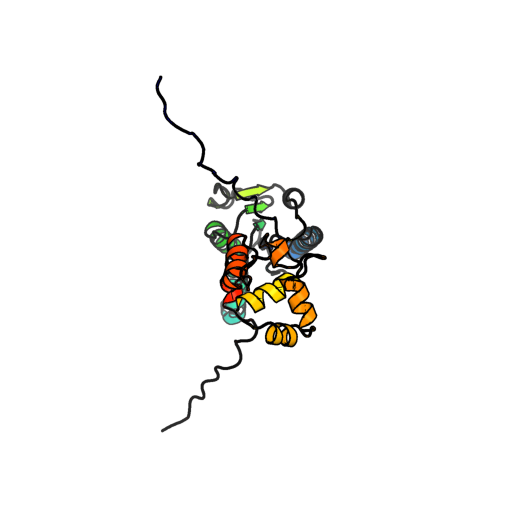6 ASP A CA 1
ATOM 687 C C . ASP A 1 86 ? 6.399 3.034 2.155 1.00 94.06 86 ASP A C 1
ATOM 689 O O . ASP A 1 86 ? 7.254 3.845 2.521 1.00 94.06 86 ASP A O 1
ATOM 693 N N . VAL A 1 87 ? 6.701 1.965 1.411 1.00 95.62 87 VAL A N 1
ATOM 694 C CA . VAL A 1 87 ? 8.043 1.656 0.903 1.00 95.62 87 VAL A CA 1
ATOM 695 C C . VAL A 1 87 ? 7.974 1.373 -0.592 1.00 95.62 87 VAL A C 1
ATOM 697 O O . VAL A 1 87 ? 7.223 0.509 -1.048 1.00 95.62 87 VAL A O 1
ATOM 700 N N . PHE A 1 88 ? 8.791 2.091 -1.355 1.00 97.88 88 PHE A N 1
ATOM 701 C CA . PHE A 1 88 ? 8.989 1.845 -2.779 1.00 97.88 88 PHE A CA 1
ATOM 702 C C . PHE A 1 88 ? 10.301 1.091 -2.994 1.00 97.88 88 PHE A C 1
ATOM 704 O O . PHE A 1 88 ? 11.322 1.437 -2.400 1.00 97.88 88 PHE A O 1
ATOM 711 N N . VAL A 1 89 ? 10.284 0.086 -3.861 1.00 96.88 89 VAL A N 1
ATOM 712 C CA . VAL A 1 89 ? 11.451 -0.714 -4.239 1.00 96.88 89 VAL A CA 1
ATOM 713 C C . VAL A 1 89 ? 11.579 -0.685 -5.759 1.00 96.88 89 VAL A C 1
ATOM 715 O O . VAL A 1 89 ? 10.589 -0.885 -6.457 1.00 96.88 89 VAL A O 1
ATOM 718 N N . LEU A 1 90 ? 12.786 -0.461 -6.278 1.00 95.12 90 LEU A N 1
ATOM 719 C CA . LEU A 1 90 ? 13.084 -0.512 -7.709 1.00 95.12 90 LEU A CA 1
ATOM 720 C C . LEU A 1 90 ? 14.272 -1.427 -8.004 1.00 95.12 90 LEU A C 1
ATOM 722 O O . LEU A 1 90 ? 15.385 -1.178 -7.542 1.00 95.12 90 LEU A O 1
ATOM 726 N N . LEU A 1 91 ? 14.051 -2.417 -8.868 1.00 92.19 91 LEU A N 1
ATOM 727 C CA . LEU A 1 91 ? 15.101 -3.202 -9.512 1.00 92.19 91 LEU A CA 1
ATOM 728 C C . LEU A 1 91 ? 15.458 -2.529 -10.860 1.00 92.19 91 LEU A C 1
ATOM 730 O O . LEU A 1 91 ? 14.678 -2.585 -11.821 1.00 92.19 91 LEU A O 1
ATOM 734 N N . PRO A 1 92 ? 16.623 -1.859 -10.985 1.00 83.94 92 PRO A N 1
ATOM 735 C CA . PRO A 1 92 ? 16.948 -0.976 -12.110 1.00 83.94 92 PRO A CA 1
ATOM 736 C C . PRO A 1 92 ? 17.522 -1.723 -13.331 1.00 83.94 92 PRO A C 1
ATOM 738 O O . PRO A 1 92 ? 18.207 -1.102 -14.151 1.00 83.94 92 PRO A O 1
ATOM 741 N N . GLY A 1 93 ? 17.261 -3.038 -13.420 1.00 74.75 93 GLY A N 1
ATOM 742 C CA . GLY A 1 93 ? 17.958 -4.048 -14.227 1.00 74.75 93 GLY A CA 1
ATOM 743 C C . GLY A 1 93 ? 18.243 -3.703 -15.693 1.00 74.75 93 GLY A C 1
ATOM 744 O O . GLY A 1 93 ? 17.727 -2.733 -16.250 1.00 74.75 93 GLY A O 1
ATOM 745 N N . GLU A 1 94 ? 19.117 -4.496 -16.315 1.00 68.62 94 GLU A N 1
ATOM 746 C CA . GLU A 1 94 ? 19.728 -4.181 -17.613 1.00 68.62 94 GLU A CA 1
ATOM 747 C C . GLU A 1 94 ? 18.687 -3.862 -18.695 1.00 68.62 94 GLU A C 1
ATOM 749 O O . GLU A 1 94 ? 18.680 -2.751 -19.235 1.00 68.62 94 GLU A O 1
ATOM 754 N N . SER A 1 95 ? 17.769 -4.805 -18.894 1.00 65.25 95 SER A N 1
ATOM 755 C CA . SER A 1 95 ? 16.485 -4.717 -19.586 1.00 65.25 95 SER A CA 1
ATOM 756 C C . SER A 1 95 ? 15.410 -4.022 -18.732 1.00 65.25 95 SER A C 1
ATOM 758 O O . SER A 1 95 ? 15.518 -3.915 -17.509 1.00 65.25 95 SER A O 1
ATOM 760 N N . GLY A 1 96 ? 14.337 -3.532 -19.363 1.00 62.28 96 GLY A N 1
ATOM 761 C CA . GLY A 1 96 ? 13.153 -3.038 -18.648 1.00 62.28 96 GLY A CA 1
ATOM 762 C C . GLY A 1 96 ? 12.333 -1.990 -19.398 1.00 62.28 96 GLY A C 1
ATOM 763 O O . GLY A 1 96 ? 12.785 -1.393 -20.374 1.00 62.28 96 GLY A O 1
ATOM 764 N N . GLY A 1 97 ? 11.104 -1.764 -18.927 1.00 67.62 97 GLY A N 1
ATOM 765 C CA . GLY A 1 97 ? 10.279 -0.634 -19.355 1.00 67.62 97 GLY A CA 1
ATOM 766 C C . GLY A 1 97 ? 10.795 0.693 -18.790 1.00 67.62 97 GLY A C 1
ATOM 767 O O . GLY A 1 97 ? 11.457 0.728 -17.754 1.00 67.62 97 GLY A O 1
ATOM 768 N N . THR A 1 98 ? 10.479 1.801 -19.460 1.00 78.06 98 THR A N 1
ATOM 769 C CA . THR A 1 98 ? 10.806 3.156 -18.982 1.00 78.06 98 THR A CA 1
ATOM 770 C C . THR A 1 98 ? 9.898 3.624 -17.842 1.00 78.06 98 THR A C 1
ATOM 772 O O . THR A 1 98 ? 10.305 4.508 -17.089 1.00 78.06 98 THR A O 1
ATOM 775 N N . THR A 1 99 ? 8.716 3.013 -17.674 1.00 82.25 99 THR A N 1
ATOM 776 C CA . THR A 1 99 ? 7.722 3.337 -16.634 1.00 82.25 99 THR A CA 1
ATOM 777 C C . THR A 1 99 ? 8.348 3.406 -15.241 1.00 82.25 99 THR A C 1
ATOM 779 O O . THR A 1 99 ? 8.126 4.389 -14.534 1.00 82.25 99 THR A O 1
ATOM 782 N N . ARG A 1 100 ? 9.267 2.483 -14.920 1.00 85.81 100 ARG A N 1
ATOM 783 C CA . ARG A 1 100 ? 9.917 2.365 -13.603 1.00 85.81 100 ARG A CA 1
ATOM 784 C C . ARG A 1 100 ? 10.639 3.629 -13.120 1.00 85.81 100 ARG A C 1
ATOM 786 O O . ARG A 1 100 ? 10.773 3.856 -11.921 1.00 85.81 100 ARG A O 1
ATOM 793 N N . PHE A 1 101 ? 11.077 4.491 -14.043 1.00 88.75 101 PHE A N 1
ATOM 794 C CA . PHE A 1 101 ? 11.657 5.796 -13.704 1.00 88.75 101 PHE A CA 1
ATOM 795 C C . PHE A 1 101 ? 10.591 6.866 -13.424 1.00 88.75 101 PHE A C 1
ATOM 7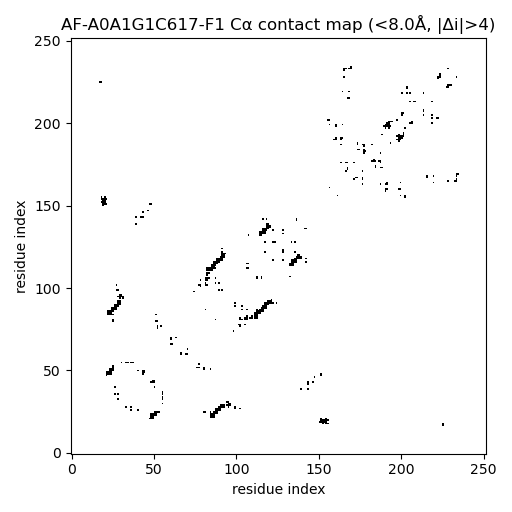97 O O . PHE A 1 101 ? 10.806 7.726 -12.573 1.00 88.75 101 PHE A O 1
ATOM 804 N N . SER A 1 102 ? 9.431 6.799 -14.089 1.00 92.69 102 SER A N 1
ATOM 805 C CA . SER A 1 102 ? 8.271 7.630 -13.735 1.00 92.69 102 SER A CA 1
ATOM 806 C C . SER A 1 102 ? 7.692 7.227 -12.376 1.00 92.69 102 SER A C 1
ATOM 808 O O . SER A 1 102 ? 7.416 8.099 -11.559 1.00 92.69 102 SER A O 1
ATOM 810 N N . GLU A 1 103 ? 7.626 5.926 -12.083 1.00 95.69 103 GLU A N 1
ATOM 811 C CA . GLU A 1 103 ? 7.197 5.384 -10.787 1.00 95.69 103 GLU A CA 1
ATOM 812 C C . GLU A 1 103 ? 8.129 5.833 -9.647 1.00 95.69 103 GLU A C 1
ATOM 814 O O . GLU A 1 103 ? 7.650 6.335 -8.631 1.00 95.69 103 GLU A O 1
ATOM 819 N N . LEU A 1 104 ? 9.455 5.785 -9.844 1.00 95.31 104 LEU A N 1
ATOM 820 C CA . LEU A 1 104 ? 10.411 6.370 -8.893 1.00 95.31 104 LEU A CA 1
ATOM 821 C C . LEU A 1 104 ? 10.176 7.878 -8.689 1.00 95.31 104 LEU A C 1
ATOM 823 O O . LEU A 1 104 ? 10.251 8.363 -7.561 1.00 95.31 104 LEU A O 1
ATOM 827 N N . GLY A 1 105 ? 9.861 8.622 -9.753 1.00 95.38 105 GLY A N 1
ATOM 828 C CA . GLY A 1 105 ? 9.488 10.037 -9.657 1.00 95.38 105 GLY A CA 1
ATOM 829 C C . GLY A 1 105 ? 8.244 10.266 -8.789 1.00 95.38 105 GLY A C 1
ATOM 830 O O . GLY A 1 105 ? 8.248 11.153 -7.933 1.00 95.38 105 GLY A O 1
ATOM 831 N N . MET A 1 106 ? 7.214 9.427 -8.946 1.00 96.75 106 MET A N 1
ATOM 832 C CA . MET A 1 106 ? 6.005 9.452 -8.110 1.00 96.75 106 MET A CA 1
ATOM 833 C C . MET A 1 106 ? 6.323 9.138 -6.638 1.00 96.75 106 MET A C 1
ATOM 835 O O . MET A 1 106 ? 5.825 9.822 -5.742 1.00 96.75 106 MET A O 1
ATOM 839 N N . ALA A 1 107 ? 7.191 8.157 -6.377 1.00 97.31 107 ALA A N 1
ATOM 840 C CA . ALA A 1 107 ? 7.597 7.767 -5.026 1.00 97.31 107 ALA A CA 1
ATOM 841 C C . ALA A 1 107 ? 8.465 8.827 -4.316 1.00 97.31 107 ALA A C 1
ATOM 843 O O . ALA A 1 107 ? 8.288 9.099 -3.121 1.00 97.31 107 ALA A O 1
ATOM 844 N N . LEU A 1 108 ? 9.378 9.474 -5.050 1.00 96.56 108 LEU A N 1
ATOM 845 C CA . LEU A 1 108 ? 10.179 10.602 -4.559 1.00 96.56 108 LEU A CA 1
ATOM 846 C C . LEU A 1 108 ? 9.286 11.797 -4.201 1.00 96.56 108 LEU A C 1
ATOM 848 O O . LEU A 1 108 ? 9.380 12.315 -3.088 1.00 96.56 108 LEU A O 1
ATOM 852 N N . GLY A 1 109 ? 8.371 12.177 -5.100 1.00 93.94 109 GLY A N 1
ATOM 853 C CA . GLY A 1 109 ? 7.424 13.277 -4.887 1.00 93.94 109 GLY A CA 1
ATOM 854 C C . GLY A 1 109 ? 6.355 13.009 -3.817 1.00 93.94 109 GLY A C 1
ATOM 855 O O . GLY A 1 109 ? 5.740 13.952 -3.312 1.00 93.94 109 GLY A O 1
ATOM 856 N N . SER A 1 110 ? 6.128 11.748 -3.441 1.00 92.00 110 SER A N 1
ATOM 857 C CA . SER A 1 110 ? 5.113 11.379 -2.453 1.00 92.00 110 SER A CA 1
ATOM 858 C C . SER A 1 110 ? 5.557 11.622 -1.007 1.00 92.00 110 SER A C 1
ATOM 860 O O . SER A 1 110 ? 6.635 11.212 -0.568 1.00 92.00 110 SER A O 1
ATOM 862 N N . ARG A 1 111 ? 4.651 12.224 -0.223 1.00 87.31 111 ARG A N 1
ATOM 863 C CA . ARG A 1 111 ? 4.750 12.329 1.245 1.00 87.31 111 ARG A CA 1
ATOM 864 C C . ARG A 1 111 ? 4.307 11.049 1.974 1.00 87.31 111 ARG A C 1
ATOM 866 O O . ARG A 1 111 ? 4.584 10.922 3.170 1.00 87.31 111 ARG A O 1
ATOM 873 N N . LYS A 1 112 ? 3.590 10.138 1.297 1.00 86.94 112 LYS A N 1
ATOM 874 C CA . LYS A 1 112 ? 3.174 8.840 1.861 1.00 86.94 112 LYS A CA 1
ATOM 875 C C . LYS A 1 112 ? 4.385 7.909 1.941 1.00 86.94 112 LYS A C 1
ATOM 877 O O . LYS A 1 112 ? 4.733 7.507 3.045 1.00 86.94 112 LYS A O 1
ATOM 882 N N . VAL A 1 113 ? 5.104 7.733 0.829 1.00 91.56 113 VAL A N 1
ATOM 883 C CA . VAL A 1 113 ? 6.332 6.921 0.750 1.00 91.56 113 VAL A CA 1
ATOM 884 C C . VAL A 1 113 ? 7.388 7.425 1.739 1.00 91.56 113 VAL A C 1
ATOM 886 O O . VAL A 1 113 ? 7.823 8.579 1.654 1.00 91.56 113 VAL A O 1
ATOM 889 N N . LYS A 1 114 ? 7.807 6.556 2.664 1.00 88.81 114 LYS A N 1
ATOM 890 C CA . LYS A 1 114 ? 8.765 6.836 3.746 1.00 88.81 114 LYS A CA 1
ATOM 891 C C . LYS A 1 114 ? 10.180 6.376 3.423 1.00 88.81 114 LYS A C 1
ATOM 893 O O . LYS A 1 114 ? 11.112 7.116 3.714 1.00 88.81 114 LYS A O 1
ATOM 898 N N . ARG A 1 115 ? 10.335 5.198 2.809 1.00 91.88 115 ARG A N 1
ATOM 899 C CA . ARG A 1 115 ? 11.634 4.653 2.372 1.00 91.88 115 ARG A CA 1
ATOM 900 C C . ARG A 1 115 ? 11.593 4.297 0.891 1.00 91.88 115 ARG A C 1
ATOM 902 O O . ARG A 1 115 ? 10.548 3.899 0.373 1.00 91.88 115 ARG A O 1
ATOM 909 N N . ILE A 1 116 ? 12.724 4.470 0.219 1.00 96.25 116 ILE A N 1
ATOM 910 C CA . ILE A 1 116 ? 12.898 4.164 -1.200 1.00 96.25 116 ILE A CA 1
ATOM 911 C C . ILE A 1 116 ? 14.164 3.329 -1.339 1.00 96.25 116 ILE A C 1
ATOM 913 O O . ILE A 1 116 ? 15.240 3.798 -0.981 1.00 96.25 116 ILE A O 1
ATOM 917 N N . PHE A 1 117 ? 14.038 2.120 -1.879 1.00 95.62 117 PHE A N 1
ATOM 918 C CA . PHE A 1 117 ? 15.158 1.216 -2.120 1.00 95.62 117 PHE A CA 1
ATOM 919 C C . PHE A 1 117 ? 15.432 1.052 -3.614 1.00 95.62 117 PHE A C 1
ATOM 921 O O . PHE A 1 117 ? 14.523 0.739 -4.383 1.00 95.62 117 PHE A O 1
ATOM 928 N N . ILE A 1 118 ? 16.693 1.191 -4.024 1.00 94.31 118 ILE A N 1
ATOM 929 C CA . ILE A 1 118 ? 17.180 0.718 -5.328 1.00 94.31 118 ILE A CA 1
ATOM 930 C C . ILE A 1 118 ? 17.976 -0.556 -5.079 1.00 94.31 118 ILE A C 1
ATOM 932 O O . ILE A 1 118 ? 18.912 -0.537 -4.283 1.00 94.31 118 ILE A O 1
ATOM 936 N N . VAL A 1 119 ? 17.603 -1.652 -5.736 1.00 93.12 119 VAL A N 1
ATOM 937 C CA . VAL A 1 119 ? 18.101 -2.994 -5.408 1.00 93.12 119 VAL A CA 1
ATOM 938 C C . VAL A 1 119 ? 18.797 -3.621 -6.609 1.00 93.12 119 VAL A C 1
ATOM 940 O O . VAL A 1 119 ? 18.182 -3.820 -7.656 1.00 93.12 119 VAL A O 1
ATOM 943 N N . GLY A 1 120 ? 20.069 -3.982 -6.444 1.00 86.38 120 GLY A N 1
ATOM 944 C CA . GLY A 1 120 ? 20.844 -4.710 -7.448 1.00 86.38 120 GLY A CA 1
ATOM 945 C C . GLY A 1 120 ? 21.780 -3.845 -8.309 1.00 86.38 120 GLY A C 1
ATOM 946 O O . GLY A 1 120 ? 21.889 -2.628 -8.128 1.00 86.38 120 GLY A O 1
ATOM 947 N N . PRO A 1 121 ? 22.491 -4.471 -9.267 1.00 72.19 121 PRO A N 1
ATOM 948 C CA . PRO A 1 121 ? 23.445 -3.782 -10.128 1.00 72.19 121 PRO A CA 1
ATOM 949 C C . PRO A 1 121 ? 22.743 -2.771 -11.046 1.00 72.19 121 PRO A C 1
ATOM 951 O O . PRO A 1 121 ? 21.699 -3.051 -11.633 1.00 72.19 121 PRO A O 1
ATOM 954 N N . GLY A 1 122 ? 23.346 -1.589 -11.197 1.00 66.19 122 GLY A N 1
ATOM 955 C CA . GLY A 1 122 ? 22.754 -0.467 -11.937 1.00 66.19 122 GLY A CA 1
ATOM 956 C C . GLY A 1 122 ? 22.516 0.795 -11.104 1.00 66.19 122 GLY A C 1
ATOM 957 O O . GLY A 1 122 ? 21.939 1.746 -11.623 1.00 66.19 122 GLY A O 1
ATOM 958 N N . GLU A 1 123 ? 23.013 0.842 -9.865 1.00 60.59 123 GLU A N 1
ATOM 959 C CA . GLU A 1 123 ? 22.924 1.955 -8.898 1.00 60.59 123 GLU A CA 1
ATOM 960 C C . GLU A 1 123 ? 23.365 3.356 -9.388 1.00 60.59 123 GLU A C 1
ATOM 962 O O . GLU A 1 123 ? 23.129 4.340 -8.692 1.00 60.59 123 GLU A O 1
ATOM 967 N N . ASN A 1 124 ? 23.943 3.463 -10.590 1.00 69.25 124 ASN A N 1
ATOM 968 C CA . ASN A 1 124 ? 24.406 4.712 -11.207 1.00 69.25 124 ASN A CA 1
ATOM 969 C C . ASN A 1 124 ? 23.623 5.094 -12.488 1.00 69.25 124 ASN A C 1
ATOM 971 O O . ASN A 1 124 ? 24.021 6.015 -13.197 1.00 69.25 124 ASN A O 1
ATOM 975 N N . ARG A 1 125 ? 22.532 4.385 -12.830 1.00 77.69 125 ARG A N 1
ATOM 976 C CA . ARG A 1 125 ? 21.771 4.589 -14.088 1.00 77.69 125 ARG A CA 1
ATOM 977 C C . ARG A 1 125 ? 20.905 5.856 -14.119 1.00 77.69 125 ARG A C 1
ATOM 979 O O . ARG A 1 125 ? 20.480 6.259 -15.198 1.00 77.69 125 ARG A O 1
ATOM 986 N N . SER A 1 126 ? 20.628 6.476 -12.973 1.00 85.62 126 SER A N 1
ATOM 987 C CA . SER A 1 126 ? 19.875 7.732 -12.879 1.00 85.62 126 SER A CA 1
ATOM 988 C C . SER A 1 126 ? 20.418 8.610 -11.756 1.00 85.62 126 SER A C 1
ATOM 990 O O . SER A 1 126 ? 20.747 8.109 -10.682 1.00 85.62 126 SER A O 1
ATOM 992 N N . VAL A 1 127 ? 20.427 9.930 -11.965 1.00 88.56 127 VAL A N 1
ATOM 993 C CA . VAL A 1 127 ? 20.728 10.911 -10.906 1.00 88.56 127 VAL A CA 1
ATOM 994 C C . VAL A 1 127 ? 19.747 10.810 -9.733 1.00 88.56 127 VAL A C 1
ATOM 996 O O . VAL A 1 127 ? 20.131 11.053 -8.595 1.00 88.56 127 VAL A O 1
ATOM 999 N N . SER A 1 128 ? 18.511 10.360 -9.983 1.00 91.31 128 SER A N 1
ATOM 1000 C CA . SER A 1 128 ? 17.493 10.125 -8.951 1.00 91.31 128 SER A CA 1
ATOM 1001 C C . SER A 1 128 ? 17.877 9.035 -7.947 1.00 91.31 128 SER A C 1
ATOM 1003 O O . SER A 1 128 ? 17.281 8.974 -6.880 1.00 91.31 128 SER A O 1
ATOM 1005 N N . PHE 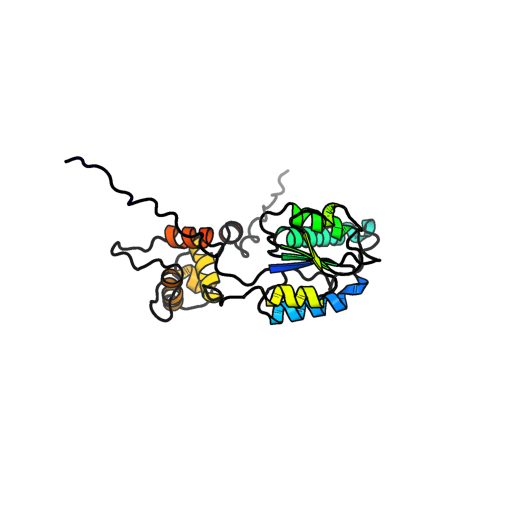A 1 129 ? 18.853 8.173 -8.258 1.00 91.38 129 PHE A N 1
ATOM 1006 C CA . PHE A 1 129 ? 19.333 7.147 -7.324 1.00 91.38 129 PHE A CA 1
ATOM 1007 C C . PHE A 1 129 ? 20.260 7.727 -6.237 1.00 91.38 129 PHE A C 1
ATOM 1009 O O . PHE A 1 129 ? 20.576 7.035 -5.275 1.00 91.38 129 PHE A O 1
ATOM 1016 N N . PHE A 1 130 ? 20.677 8.990 -6.376 1.00 90.25 130 PHE A N 1
ATOM 1017 C CA . PHE A 1 130 ? 21.508 9.723 -5.414 1.00 90.25 130 PHE A CA 1
ATOM 1018 C C . PHE A 1 130 ? 20.708 10.742 -4.584 1.00 90.25 130 PHE A C 1
ATOM 1020 O O . PHE A 1 130 ? 21.301 11.572 -3.894 1.00 90.25 130 PHE A O 1
ATOM 1027 N N . ASP A 1 131 ? 19.374 10.713 -4.658 1.00 93.12 131 ASP A N 1
ATOM 1028 C CA . ASP A 1 131 ? 18.524 11.523 -3.785 1.00 93.12 131 ASP A CA 1
ATOM 1029 C C . ASP A 1 131 ? 18.689 11.075 -2.312 1.00 93.12 131 ASP A C 1
ATOM 1031 O O . ASP A 1 131 ? 18.739 9.872 -2.056 1.00 93.12 131 ASP A O 1
ATOM 1035 N N . PRO A 1 132 ? 18.760 11.988 -1.321 1.00 91.56 132 PRO A N 1
ATOM 1036 C CA . PRO A 1 132 ? 18.950 11.621 0.087 1.00 91.56 132 PRO A CA 1
ATOM 1037 C C . PRO A 1 132 ? 17.878 10.699 0.695 1.00 91.56 132 PRO A C 1
ATOM 1039 O O . PRO A 1 132 ? 18.131 10.095 1.735 1.00 91.56 132 PRO A O 1
ATOM 1042 N N . LYS A 1 133 ? 16.688 10.590 0.084 1.00 90.44 133 LYS A N 1
ATOM 1043 C CA . LYS A 1 133 ? 15.612 9.660 0.484 1.00 90.44 133 LYS A CA 1
ATOM 1044 C C . LYS A 1 133 ? 15.853 8.224 -0.016 1.00 90.44 133 LYS A C 1
ATOM 1046 O O . LYS A 1 133 ? 15.099 7.320 0.346 1.00 90.44 133 LYS A O 1
ATOM 1051 N N . VAL A 1 134 ? 16.852 8.019 -0.876 1.00 93.62 134 VAL A N 1
ATOM 1052 C CA . VAL A 1 134 ? 17.103 6.760 -1.581 1.00 93.62 134 VAL A CA 1
ATOM 1053 C C . VAL A 1 134 ? 18.221 5.963 -0.922 1.00 93.62 134 VAL A C 1
ATOM 1055 O O . VAL A 1 134 ? 19.383 6.366 -0.881 1.00 93.62 134 VAL A O 1
ATOM 1058 N N . GLU A 1 135 ? 17.864 4.768 -0.476 1.00 93.94 135 GLU A N 1
ATOM 1059 C CA . GLU A 1 135 ? 18.779 3.760 0.037 1.00 93.94 135 GLU A CA 1
ATOM 1060 C C . GLU A 1 135 ? 19.118 2.776 -1.093 1.00 93.94 135 GLU A C 1
ATOM 1062 O O . GLU A 1 135 ? 18.248 2.333 -1.846 1.00 93.94 135 GLU A O 1
ATOM 1067 N N . ARG A 1 136 ? 20.403 2.453 -1.263 1.00 92.38 136 ARG A N 1
ATOM 1068 C CA . ARG A 1 136 ? 20.888 1.608 -2.365 1.00 92.38 136 ARG A CA 1
ATOM 1069 C C . ARG A 1 136 ? 21.430 0.304 -1.798 1.00 92.38 136 ARG A C 1
ATOM 1071 O O . ARG A 1 136 ? 22.379 0.330 -1.019 1.00 92.38 136 ARG A O 1
ATOM 1078 N N . LEU A 1 137 ? 20.811 -0.805 -2.192 1.00 92.75 137 LEU A N 1
ATOM 1079 C CA . LEU A 1 137 ? 21.090 -2.156 -1.714 1.00 92.75 137 LEU A CA 1
ATOM 1080 C C . LEU A 1 137 ? 21.671 -2.997 -2.855 1.00 92.75 137 LEU A C 1
ATOM 1082 O O . LEU A 1 137 ? 21.279 -2.866 -4.019 1.00 92.75 137 LEU A O 1
ATOM 1086 N N . LYS A 1 138 ? 22.609 -3.882 -2.537 1.00 90.81 138 LYS A N 1
ATOM 1087 C CA . LYS A 1 138 ? 23.359 -4.673 -3.521 1.00 90.81 138 LYS A CA 1
ATOM 1088 C C . LYS A 1 138 ? 22.561 -5.841 -4.078 1.00 90.81 138 LYS A C 1
ATOM 1090 O O . LYS A 1 138 ? 22.854 -6.274 -5.192 1.00 90.81 138 LYS A O 1
ATOM 1095 N N . SER A 1 139 ? 21.587 -6.357 -3.332 1.00 91.62 139 SER A N 1
ATOM 1096 C CA . SER A 1 139 ? 20.823 -7.535 -3.736 1.00 91.62 139 SER A CA 1
ATOM 1097 C C . SER A 1 139 ? 19.445 -7.632 -3.058 1.00 91.62 139 SER A C 1
ATOM 1099 O O . SER A 1 139 ? 19.207 -6.959 -2.051 1.00 91.62 139 SER A O 1
ATOM 1101 N N . PRO A 1 140 ? 18.524 -8.455 -3.597 1.00 92.31 140 PRO A N 1
ATOM 1102 C CA . PRO A 1 140 ? 17.234 -8.762 -2.974 1.00 92.31 140 PRO A CA 1
ATOM 1103 C C . PRO A 1 140 ? 17.331 -9.244 -1.526 1.00 92.31 140 PRO A C 1
ATOM 1105 O O . PRO A 1 140 ? 16.504 -8.874 -0.702 1.00 92.31 140 PRO A O 1
ATOM 1108 N N . GLU A 1 141 ? 18.355 -10.019 -1.182 1.00 93.44 141 GLU A N 1
ATOM 1109 C CA . GLU A 1 141 ? 18.530 -10.561 0.169 1.00 93.44 141 GLU A CA 1
ATOM 1110 C C . GLU A 1 141 ? 18.786 -9.436 1.190 1.00 93.44 141 GLU A C 1
ATOM 1112 O O . GLU A 1 141 ? 18.249 -9.466 2.295 1.00 93.44 141 GLU A O 1
ATOM 1117 N N . GLU A 1 142 ? 19.523 -8.390 0.796 1.00 94.19 142 GLU A N 1
ATOM 1118 C CA . GLU A 1 142 ? 19.750 -7.194 1.621 1.00 94.19 142 GLU A CA 1
ATOM 1119 C C . GLU A 1 142 ? 18.463 -6.363 1.796 1.00 94.19 142 GLU A C 1
ATOM 1121 O O . GLU A 1 142 ? 18.266 -5.745 2.846 1.00 94.19 142 GLU A O 1
ATOM 1126 N N . LEU A 1 143 ? 17.553 -6.372 0.809 1.00 94.25 143 LEU A N 1
ATOM 1127 C CA . LEU A 1 143 ? 16.206 -5.799 0.953 1.00 94.25 143 LEU A CA 1
ATOM 1128 C C . LEU A 1 143 ? 15.392 -6.591 1.980 1.00 94.25 143 LEU A C 1
ATOM 1130 O O . LEU A 1 143 ? 14.826 -5.990 2.889 1.00 94.25 143 LEU A O 1
ATOM 1134 N N . ILE A 1 144 ? 15.347 -7.917 1.852 1.00 93.62 144 ILE A N 1
ATOM 1135 C CA . ILE A 1 144 ? 14.629 -8.816 2.765 1.00 93.62 144 ILE A CA 1
ATOM 1136 C C . ILE A 1 144 ? 15.132 -8.644 4.207 1.00 93.62 144 ILE A C 1
ATOM 1138 O O . ILE A 1 144 ? 14.318 -8.471 5.117 1.00 93.62 144 ILE A O 1
ATOM 1142 N N . GLU A 1 145 ? 16.450 -8.558 4.420 1.00 91.75 145 GLU A N 1
ATOM 1143 C CA . GLU A 1 145 ? 17.032 -8.225 5.727 1.00 91.75 145 GLU A CA 1
ATOM 1144 C C . GLU A 1 145 ? 16.558 -6.843 6.219 1.00 91.75 145 GLU A C 1
ATOM 1146 O O . GLU A 1 145 ? 16.018 -6.733 7.324 1.00 91.75 145 GLU A O 1
ATOM 1151 N N . ASN A 1 146 ? 16.664 -5.800 5.385 1.00 91.38 146 ASN A N 1
ATOM 1152 C CA . ASN A 1 146 ? 16.237 -4.437 5.730 1.00 91.38 146 ASN A CA 1
ATOM 1153 C C . ASN A 1 146 ? 14.748 -4.322 6.078 1.00 91.38 146 ASN A C 1
ATOM 1155 O O . ASN A 1 146 ? 14.404 -3.526 6.954 1.00 91.38 146 ASN A O 1
ATOM 1159 N N . ILE A 1 147 ? 13.876 -5.082 5.408 1.00 90.50 147 ILE A N 1
ATOM 1160 C CA . ILE A 1 147 ? 12.444 -5.153 5.719 1.00 90.50 147 ILE A CA 1
ATOM 1161 C C . ILE A 1 147 ? 12.218 -5.932 7.022 1.00 90.50 147 ILE A C 1
ATOM 1163 O O . ILE A 1 147 ? 11.497 -5.439 7.883 1.00 90.50 147 ILE A O 1
ATOM 1167 N N . SER A 1 148 ? 12.900 -7.061 7.243 1.00 85.94 148 SER A N 1
ATOM 1168 C CA . SER A 1 148 ? 12.757 -7.859 8.476 1.00 85.94 148 SER A CA 1
ATOM 1169 C C . SER A 1 148 ? 13.156 -7.105 9.757 1.00 85.94 148 SER A C 1
ATOM 1171 O O . SER A 1 148 ? 12.608 -7.353 10.834 1.00 85.94 148 SER A O 1
ATOM 1173 N N . LEU A 1 149 ? 14.082 -6.143 9.648 1.00 82.19 149 LEU A N 1
ATOM 1174 C CA . LEU A 1 149 ? 14.479 -5.254 10.745 1.00 82.19 149 LEU A CA 1
ATOM 1175 C C . LEU A 1 149 ? 13.419 -4.185 11.067 1.00 82.19 149 LEU A C 1
ATOM 1177 O O . LEU A 1 149 ? 13.435 -3.614 12.165 1.00 82.19 149 LEU A O 1
ATOM 1181 N N . ILE A 1 150 ? 12.471 -3.925 10.159 1.00 76.44 150 ILE A N 1
ATOM 1182 C CA . ILE A 1 150 ? 11.303 -3.088 10.437 1.00 76.44 150 ILE A CA 1
ATOM 1183 C C . ILE A 1 150 ? 10.356 -3.894 11.324 1.00 76.44 150 ILE A C 1
ATOM 1185 O O . ILE A 1 150 ? 9.528 -4.666 10.854 1.00 76.44 150 ILE A O 1
ATOM 1189 N N . LYS A 1 151 ? 10.462 -3.683 12.638 1.00 58.47 151 LYS A N 1
ATOM 1190 C CA . LYS A 1 151 ? 9.610 -4.339 13.637 1.00 58.47 151 LYS A CA 1
ATOM 1191 C C . LYS A 1 151 ? 8.125 -4.082 13.358 1.00 58.47 151 LYS A C 1
ATOM 1193 O O . LYS A 1 151 ? 7.583 -3.066 13.798 1.00 58.47 151 LYS A O 1
ATOM 1198 N N . THR A 1 152 ? 7.456 -5.037 12.720 1.00 52.81 152 THR A N 1
ATOM 1199 C CA . THR A 1 152 ? 5.997 -5.126 12.657 1.00 52.81 152 THR A CA 1
ATOM 1200 C C . THR A 1 152 ? 5.467 -5.362 14.068 1.00 52.81 152 THR A C 1
ATOM 1202 O O . THR A 1 152 ? 5.409 -6.481 14.580 1.00 52.81 152 THR A O 1
ATOM 1205 N N . GLN A 1 153 ? 5.101 -4.283 14.763 1.00 53.75 153 GLN A N 1
ATOM 1206 C CA . GLN A 1 153 ? 4.332 -4.445 15.989 1.00 53.75 153 GLN A CA 1
ATOM 1207 C C . GLN A 1 153 ? 2.932 -4.929 15.618 1.00 53.75 153 GLN A C 1
ATOM 1209 O O . GLN A 1 153 ? 2.378 -4.570 14.579 1.00 53.75 153 GLN A O 1
ATOM 1214 N N . LYS A 1 154 ? 2.340 -5.752 16.485 1.00 60.38 154 LYS A N 1
ATOM 1215 C CA . LYS A 1 154 ? 0.963 -6.215 16.305 1.00 60.38 154 LYS A CA 1
ATOM 1216 C C . LYS A 1 154 ? 0.048 -4.994 16.098 1.00 60.38 154 LYS A C 1
ATOM 1218 O O . LYS A 1 154 ? 0.078 -4.106 16.953 1.00 60.38 154 LYS A O 1
ATOM 1223 N N . PRO A 1 155 ? -0.764 -4.942 15.024 1.00 68.06 155 PRO A N 1
ATOM 1224 C CA . PRO A 1 155 ? -1.543 -3.753 14.701 1.00 68.06 155 PRO A CA 1
ATOM 1225 C C . PRO A 1 155 ? -2.456 -3.362 15.867 1.00 68.06 155 PRO A C 1
ATOM 1227 O O . PRO A 1 155 ? -3.036 -4.218 16.547 1.00 68.06 155 PRO A O 1
ATOM 1230 N N . LEU A 1 156 ? -2.558 -2.050 16.112 1.00 82.88 156 LEU A N 1
ATOM 1231 C CA . LEU A 1 156 ? -3.240 -1.508 17.290 1.00 82.88 156 LEU A CA 1
ATOM 1232 C C . LEU A 1 156 ? -4.708 -1.949 17.361 1.00 82.88 156 LEU A C 1
ATOM 1234 O O . LEU A 1 156 ? -5.221 -2.214 18.450 1.00 82.88 156 LEU A O 1
ATOM 1238 N N . LEU A 1 157 ? -5.358 -2.062 16.203 1.00 88.31 157 LEU A N 1
ATOM 1239 C CA . LEU A 1 157 ? -6.702 -2.600 16.006 1.00 88.31 157 LEU A CA 1
ATOM 1240 C C . LEU A 1 157 ? -6.617 -3.915 15.220 1.00 88.31 157 LEU A C 1
ATOM 1242 O O . LEU A 1 157 ? -5.720 -4.092 14.399 1.00 88.31 157 LEU A O 1
ATOM 1246 N N . THR A 1 158 ? -7.558 -4.832 15.445 1.00 89.00 158 THR A N 1
ATOM 1247 C CA . THR A 1 158 ? -7.752 -5.963 14.521 1.00 89.00 158 THR A CA 1
ATOM 1248 C C . THR A 1 158 ? -8.414 -5.492 13.225 1.00 89.00 158 THR A C 1
ATOM 1250 O O . THR A 1 158 ? -9.087 -4.466 13.219 1.00 89.00 158 THR A O 1
ATOM 1253 N N . GLU A 1 159 ? -8.308 -6.270 12.148 1.00 84.44 159 GLU A N 1
ATOM 1254 C CA . GLU A 1 159 ? -8.997 -6.016 10.871 1.00 84.44 159 GLU A CA 1
ATOM 1255 C C . GLU A 1 159 ? -10.501 -5.733 11.064 1.00 84.44 159 GLU A C 1
ATOM 1257 O O . GLU A 1 159 ? -10.990 -4.667 10.708 1.00 84.44 159 GLU A O 1
ATOM 1262 N N . ARG A 1 160 ? -11.208 -6.595 11.809 1.00 93.06 160 ARG A N 1
ATOM 1263 C CA . ARG A 1 160 ? -12.627 -6.384 12.159 1.00 93.06 160 ARG A CA 1
ATOM 1264 C C . ARG A 1 160 ? -12.896 -5.103 12.968 1.00 93.06 160 ARG A C 1
ATOM 1266 O O . ARG A 1 160 ? -13.982 -4.538 12.891 1.00 93.06 160 ARG A O 1
ATOM 1273 N N . GLN A 1 161 ? -11.932 -4.639 13.769 1.00 94.75 161 GLN A N 1
ATOM 1274 C CA . GLN A 1 161 ? -12.033 -3.351 14.469 1.00 94.75 161 GLN A CA 1
ATOM 1275 C C . GLN A 1 161 ? -11.759 -2.167 13.533 1.00 94.75 161 GLN A C 1
ATOM 1277 O O . GLN A 1 161 ? -12.332 -1.101 13.745 1.00 94.75 161 GLN A O 1
ATOM 1282 N N . LEU A 1 162 ? -10.918 -2.343 12.512 1.00 93.19 162 LEU A N 1
ATOM 1283 C CA . LEU A 1 162 ? -10.666 -1.342 11.480 1.00 93.19 162 LEU A CA 1
ATOM 1284 C C . LEU A 1 162 ? -11.900 -1.151 10.586 1.00 93.19 162 LEU A C 1
ATOM 1286 O O . LEU A 1 162 ? -12.330 -0.018 10.409 1.00 93.19 162 LEU A O 1
ATOM 1290 N N . GLU A 1 163 ? -12.540 -2.235 10.134 1.00 93.75 163 GLU A N 1
ATOM 1291 C CA . GLU A 1 163 ? -13.823 -2.189 9.407 1.00 93.75 163 GLU A CA 1
ATOM 1292 C C . GLU A 1 163 ? -14.892 -1.394 10.181 1.00 93.75 163 GLU A C 1
ATOM 1294 O O . GLU A 1 163 ? -15.462 -0.427 9.674 1.00 93.75 163 GLU A O 1
ATOM 1299 N N . VAL A 1 164 ? -15.125 -1.760 11.452 1.00 95.81 164 VAL A N 1
ATOM 1300 C CA . VAL A 1 164 ? -16.085 -1.071 12.334 1.00 95.81 164 VAL A CA 1
ATOM 1301 C C . VAL A 1 164 ? -15.714 0.403 12.518 1.00 95.81 164 VAL A C 1
ATOM 1303 O O . VAL A 1 164 ? -16.604 1.252 12.550 1.00 95.81 164 VAL A O 1
ATOM 1306 N N . LEU A 1 165 ? -14.422 0.726 12.637 1.00 95.06 165 LEU A N 1
ATOM 1307 C CA . LEU A 1 165 ? -13.944 2.103 12.759 1.00 95.06 165 LEU A CA 1
ATOM 1308 C C . LEU A 1 165 ? -14.187 2.915 11.480 1.00 95.06 165 LEU A C 1
ATOM 1310 O O . LEU A 1 165 ? -14.645 4.049 11.593 1.00 95.06 165 LEU A O 1
ATOM 1314 N N . ILE A 1 166 ? -13.930 2.355 10.295 1.00 93.50 166 ILE A N 1
ATOM 1315 C CA . ILE A 1 166 ? -14.152 3.028 9.005 1.00 93.50 166 ILE A CA 1
ATOM 1316 C C . ILE A 1 166 ? -15.637 3.364 8.836 1.00 93.50 166 ILE A C 1
ATOM 1318 O O . ILE A 1 166 ? -15.980 4.532 8.654 1.00 93.50 166 ILE A O 1
ATOM 1322 N N . LEU A 1 167 ? -16.538 2.390 9.008 1.00 94.62 167 LEU A N 1
ATOM 1323 C CA . LEU A 1 167 ? -17.983 2.631 8.889 1.00 94.62 167 LEU A CA 1
ATOM 1324 C C . LEU A 1 167 ? -18.498 3.613 9.962 1.00 94.62 167 LEU A C 1
ATOM 1326 O O . LEU A 1 167 ? -19.335 4.478 9.690 1.00 94.62 167 LEU A O 1
ATOM 1330 N N . TYR A 1 168 ? -17.953 3.549 11.181 1.00 93.62 168 TYR A N 1
ATOM 1331 C CA . TYR A 1 168 ? -18.262 4.512 12.243 1.00 93.62 168 TYR A CA 1
ATOM 1332 C C . TYR A 1 168 ? -17.740 5.926 11.934 1.00 93.62 168 TYR A C 1
ATOM 1334 O O . TYR A 1 168 ? -18.399 6.904 12.300 1.00 93.62 168 TYR A O 1
ATOM 1342 N N . ALA A 1 169 ? -16.602 6.048 11.242 1.00 93.44 169 ALA A N 1
ATOM 1343 C CA . ALA A 1 169 ? -16.023 7.312 10.788 1.00 93.44 169 ALA A CA 1
ATOM 1344 C C . ALA A 1 169 ? -16.798 7.929 9.614 1.00 93.44 169 ALA A C 1
ATOM 1346 O O . ALA A 1 169 ? -17.028 9.137 9.618 1.00 93.44 169 ALA A O 1
ATOM 1347 N N . GLN A 1 170 ? -17.309 7.096 8.702 1.00 92.06 170 GLN A N 1
ATOM 1348 C CA . GLN A 1 170 ? -18.265 7.460 7.643 1.00 92.06 170 GLN A CA 1
ATOM 1349 C C . GLN A 1 170 ? -19.628 7.939 8.186 1.00 92.06 170 GLN A C 1
ATOM 1351 O O . GLN A 1 170 ? -20.487 8.384 7.432 1.00 92.06 170 GLN A O 1
ATOM 1356 N N . GLY A 1 171 ? -19.845 7.870 9.504 1.00 91.25 171 GLY A N 1
ATOM 1357 C CA . GLY A 1 171 ? -21.032 8.405 10.165 1.00 91.25 171 GLY A CA 1
ATOM 1358 C C . GLY A 1 171 ? -22.152 7.390 10.398 1.00 91.25 171 GLY A C 1
ATOM 1359 O O . GLY A 1 171 ? -23.142 7.751 11.049 1.00 91.25 171 GLY A O 1
ATOM 1360 N N . LYS A 1 172 ? -21.980 6.129 9.978 1.00 92.62 172 LYS A N 1
ATOM 1361 C CA . LYS A 1 172 ? -22.996 5.078 10.119 1.00 92.62 172 LYS A CA 1
ATOM 1362 C C . LYS A 1 172 ? -23.317 4.777 11.580 1.00 92.62 172 LYS A C 1
ATOM 1364 O O . LYS A 1 172 ? -22.431 4.764 12.448 1.00 92.62 172 LYS A O 1
ATOM 1369 N N . ILE A 1 173 ? -24.596 4.599 11.894 1.00 94.00 173 ILE A N 1
ATOM 1370 C CA . ILE A 1 173 ? -25.050 4.216 13.235 1.00 94.00 173 ILE A CA 1
ATOM 1371 C C . ILE A 1 173 ? -24.757 2.736 13.501 1.00 94.00 173 ILE A C 1
ATOM 1373 O O . ILE A 1 173 ? -24.556 1.943 12.591 1.00 94.00 173 ILE A O 1
ATOM 1377 N N . ILE A 1 174 ? -24.746 2.347 14.778 1.00 93.94 174 ILE A N 1
ATOM 1378 C CA . ILE A 1 174 ? -24.359 0.992 15.214 1.00 93.94 174 ILE A CA 1
ATOM 1379 C C . ILE A 1 174 ? -25.190 -0.106 14.525 1.00 93.94 174 ILE A C 1
ATOM 1381 O O . ILE A 1 174 ? -24.660 -1.185 14.287 1.00 93.94 174 ILE A O 1
ATOM 1385 N N . GLN A 1 175 ? -26.457 0.170 14.195 1.00 95.38 175 GLN A N 1
ATOM 1386 C CA . GLN A 1 175 ? -27.314 -0.768 13.467 1.00 95.38 175 GLN A CA 1
ATOM 1387 C C . GLN A 1 175 ? -26.876 -0.932 12.003 1.00 95.38 175 GLN A C 1
ATOM 1389 O O . GLN A 1 175 ? -26.630 -2.051 11.585 1.00 95.38 175 GLN A O 1
ATOM 1394 N N . GLU A 1 176 ? -26.660 0.162 11.268 1.00 96.56 176 GLU A N 1
ATOM 1395 C CA . GLU A 1 176 ? -26.175 0.120 9.877 1.00 96.56 176 GLU A CA 1
ATOM 1396 C C . GLU A 1 176 ? -24.831 -0.620 9.766 1.00 96.56 176 GLU A C 1
ATOM 1398 O O . GLU A 1 176 ? -24.650 -1.440 8.874 1.00 96.56 176 GLU A O 1
ATOM 1403 N N . ILE A 1 177 ? -23.914 -0.394 10.718 1.00 96.19 177 ILE A N 1
ATOM 1404 C CA . ILE A 1 177 ? -22.629 -1.116 10.803 1.00 96.19 177 ILE A CA 1
ATOM 1405 C C . ILE A 1 177 ? -22.846 -2.618 11.055 1.00 96.19 177 ILE A C 1
ATOM 1407 O O . ILE A 1 177 ? -22.108 -3.448 10.532 1.00 96.19 177 ILE A O 1
ATOM 1411 N N . ALA A 1 178 ? -23.827 -2.974 11.889 1.00 97.31 178 ALA A N 1
ATOM 1412 C CA . ALA A 1 178 ? -24.151 -4.362 12.205 1.00 97.31 178 ALA A CA 1
ATOM 1413 C C . ALA A 1 178 ? -24.716 -5.091 10.977 1.00 97.31 178 ALA A C 1
ATOM 1415 O O . ALA A 1 178 ? -24.279 -6.200 10.670 1.00 97.31 178 ALA A O 1
ATOM 1416 N N . ASP A 1 179 ? -25.624 -4.431 10.256 1.00 96.12 179 ASP A N 1
ATOM 1417 C CA . ASP A 1 179 ? -26.273 -4.955 9.056 1.00 96.12 179 ASP A CA 1
ATOM 1418 C C . ASP A 1 179 ? -25.262 -5.116 7.902 1.00 96.12 179 ASP A C 1
ATOM 1420 O O . ASP A 1 179 ? -25.195 -6.173 7.278 1.00 96.12 179 ASP A O 1
ATOM 1424 N N . GLU A 1 180 ? -24.410 -4.112 7.665 1.00 95.94 180 GLU A N 1
ATOM 1425 C CA . GLU A 1 180 ? -23.402 -4.107 6.590 1.00 95.94 180 GLU A CA 1
ATOM 1426 C C . GLU A 1 180 ? -22.263 -5.110 6.809 1.00 95.94 180 GLU A C 1
ATOM 1428 O O . GLU A 1 180 ? -21.789 -5.726 5.856 1.00 95.94 180 GLU A O 1
ATOM 1433 N N . LEU A 1 181 ? -21.839 -5.318 8.060 1.00 94.88 181 LEU A N 1
ATOM 1434 C CA . LEU A 1 181 ? -20.822 -6.320 8.402 1.00 94.88 181 LEU A CA 1
ATOM 1435 C C . LEU A 1 181 ? -21.415 -7.708 8.708 1.00 94.88 181 LEU A C 1
ATOM 1437 O O . LEU A 1 181 ? -20.654 -8.628 9.009 1.00 94.88 181 LEU A O 1
ATOM 1441 N N . ASN A 1 182 ? -22.743 -7.869 8.642 1.00 96.31 182 ASN A N 1
ATOM 1442 C CA . ASN A 1 182 ? -23.482 -9.089 8.991 1.00 96.31 182 ASN A CA 1
ATOM 1443 C C . ASN A 1 182 ? -23.096 -9.661 10.377 1.00 96.31 182 ASN A C 1
ATOM 1445 O O . ASN A 1 182 ? -22.794 -10.847 10.540 1.00 96.31 182 ASN A O 1
ATOM 1449 N N . ILE A 1 183 ? -23.077 -8.795 11.393 1.00 96.50 183 ILE A N 1
ATOM 1450 C CA . ILE A 1 183 ? -22.777 -9.133 12.795 1.00 96.50 183 ILE A CA 1
ATOM 1451 C C . ILE A 1 183 ? -23.835 -8.550 13.733 1.00 96.50 183 ILE A C 1
ATOM 1453 O O . ILE A 1 183 ? -24.596 -7.663 13.371 1.00 96.50 183 ILE A O 1
ATOM 1457 N N . SER A 1 184 ? -23.898 -9.016 14.984 1.00 97.75 184 SER A N 1
ATOM 1458 C CA . SER A 1 184 ? -24.891 -8.478 15.921 1.00 97.75 184 SER A CA 1
ATOM 1459 C C . SER A 1 184 ? -24.585 -7.029 16.335 1.00 97.75 184 SER A C 1
ATOM 1461 O O . SER A 1 184 ? -23.428 -6.651 16.537 1.00 97.75 184 SER A O 1
ATOM 1463 N N . PHE A 1 185 ? -25.633 -6.247 16.606 1.00 96.94 185 PHE A N 1
ATOM 1464 C CA . PHE A 1 185 ? -25.546 -4.916 17.228 1.00 96.94 185 PHE A CA 1
ATOM 1465 C C . PHE A 1 185 ? -24.663 -4.897 18.495 1.00 96.94 185 PHE A C 1
ATOM 1467 O O . PHE A 1 185 ? -23.897 -3.960 18.739 1.00 96.94 185 PHE A O 1
ATOM 1474 N N . ASN A 1 186 ? -24.724 -5.964 19.302 1.00 95.38 186 ASN A N 1
ATOM 1475 C CA . ASN A 1 186 ? -23.890 -6.109 20.495 1.00 95.38 186 ASN A CA 1
ATOM 1476 C C . ASN A 1 186 ? -22.417 -6.381 20.152 1.00 95.38 186 ASN A C 1
ATOM 1478 O O . ASN A 1 186 ? -21.542 -5.898 20.866 1.00 95.38 186 ASN A O 1
ATOM 1482 N N . THR A 1 187 ? -22.134 -7.071 19.044 1.00 96.00 187 THR A N 1
ATOM 1483 C CA . THR A 1 187 ? -20.776 -7.285 18.516 1.00 96.00 187 THR A CA 1
ATOM 1484 C C . THR A 1 187 ? -20.149 -5.961 18.069 1.00 96.00 187 THR A C 1
ATOM 1486 O O . THR A 1 187 ? -19.005 -5.678 18.418 1.00 96.00 187 THR A O 1
ATOM 1489 N N . VAL A 1 188 ? -20.905 -5.081 17.399 1.00 95.69 188 VAL A N 1
ATOM 1490 C CA . VAL A 1 188 ? -20.426 -3.727 17.048 1.00 95.69 188 VAL A CA 1
ATOM 1491 C C . VAL A 1 188 ? -20.127 -2.903 18.307 1.00 95.69 188 VAL A C 1
ATOM 1493 O O . VAL A 1 188 ? -19.059 -2.298 18.423 1.00 95.69 188 VAL A O 1
ATOM 1496 N N . LYS A 1 189 ? -21.023 -2.922 19.307 1.00 93.44 189 LYS A N 1
ATOM 1497 C CA . LYS A 1 189 ? -20.774 -2.263 20.605 1.00 93.44 189 LYS A CA 1
ATOM 1498 C C . LYS A 1 189 ? -19.562 -2.835 21.337 1.00 93.44 189 LYS A C 1
ATOM 1500 O O . LYS A 1 189 ? -18.844 -2.067 21.976 1.00 93.44 189 LYS A O 1
ATOM 1505 N N . ALA A 1 190 ? -19.329 -4.142 21.242 1.00 92.56 190 ALA A N 1
ATOM 1506 C CA . ALA A 1 190 ? -18.146 -4.791 21.788 1.00 92.56 190 ALA A CA 1
ATOM 1507 C C . ALA A 1 190 ? -16.870 -4.266 21.111 1.00 92.56 190 ALA A C 1
ATOM 1509 O O . ALA A 1 190 ? -15.977 -3.762 21.796 1.00 92.56 190 ALA A O 1
ATOM 1510 N N . HIS A 1 191 ? -16.825 -4.271 19.773 1.00 94.56 191 HIS A N 1
ATOM 1511 C CA . HIS A 1 191 ? -15.695 -3.733 19.012 1.00 94.56 191 HIS A CA 1
ATOM 1512 C C . H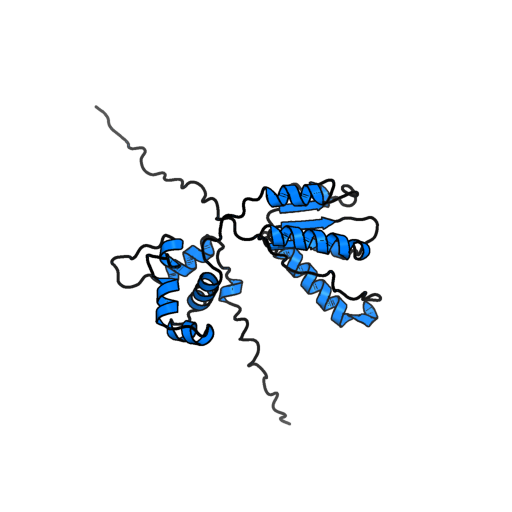IS A 1 191 ? -15.408 -2.262 19.324 1.00 94.56 191 HIS A C 1
ATOM 1514 O O . HIS A 1 191 ? -14.237 -1.908 19.425 1.00 94.56 191 HIS A O 1
ATOM 1520 N N . LEU A 1 192 ? -16.428 -1.423 19.533 1.00 92.19 192 LEU A N 1
ATOM 1521 C CA . LEU A 1 192 ? -16.249 -0.007 19.875 1.00 92.19 192 LEU A CA 1
ATOM 1522 C C . LEU A 1 192 ? -15.809 0.222 21.333 1.00 92.19 192 LEU A C 1
ATOM 1524 O O . LEU A 1 192 ? -14.860 0.976 21.563 1.00 92.19 192 LEU A O 1
ATOM 1528 N N . TYR A 1 193 ? -16.483 -0.400 22.310 1.00 89.50 193 TYR A N 1
ATOM 1529 C CA . TYR A 1 193 ? -16.506 0.081 23.704 1.00 89.50 193 TYR A CA 1
ATOM 1530 C C . TYR A 1 193 ? -16.127 -0.946 24.787 1.00 89.50 193 TYR A C 1
ATOM 1532 O O . TYR A 1 193 ? -16.078 -0.575 25.963 1.00 89.50 193 TYR A O 1
ATOM 1540 N N . GLN A 1 194 ? -15.917 -2.224 24.455 1.00 87.31 194 GLN A N 1
ATOM 1541 C CA . GLN A 1 194 ? -15.633 -3.249 25.468 1.00 87.31 194 GLN A CA 1
ATOM 1542 C C . GLN A 1 194 ? -14.270 -3.021 26.135 1.00 87.31 194 GLN A C 1
ATOM 1544 O O . GLN A 1 194 ? -13.285 -2.702 25.476 1.00 87.31 194 GLN A O 1
ATOM 1549 N N . SER A 1 195 ? -14.197 -3.203 27.455 1.00 84.00 195 SER A N 1
ATOM 1550 C CA . SER A 1 195 ? -12.938 -3.042 28.196 1.00 84.00 195 SER A CA 1
ATOM 1551 C C . SER A 1 195 ? -12.016 -4.260 28.066 1.00 84.00 195 SER A C 1
ATOM 1553 O O . SER A 1 195 ? -10.799 -4.100 28.021 1.00 84.00 195 SER A O 1
ATOM 1555 N N . PHE A 1 196 ? -12.580 -5.472 28.005 1.00 79.56 196 PHE A N 1
ATOM 1556 C CA . PHE A 1 196 ? -11.824 -6.718 27.865 1.00 79.56 196 PHE A CA 1
ATOM 1557 C C . PHE A 1 196 ? -12.607 -7.791 27.074 1.00 79.56 196 PHE A C 1
ATOM 1559 O O . PHE A 1 196 ? -13.698 -8.154 27.521 1.00 79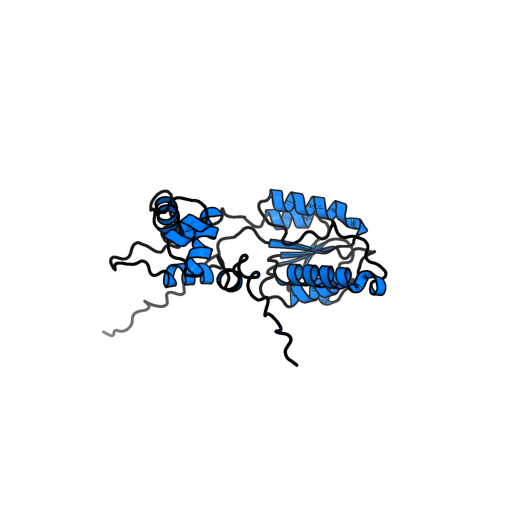.56 196 PHE A O 1
ATOM 1566 N N . PRO A 1 197 ? -12.082 -8.315 25.944 1.00 84.38 197 PRO A N 1
ATOM 1567 C CA . PRO A 1 197 ? -10.924 -7.788 25.214 1.00 84.38 197 PRO A CA 1
ATOM 1568 C C . PRO A 1 197 ? -11.153 -6.319 24.806 1.00 84.38 197 PRO A C 1
ATOM 1570 O O . PRO A 1 197 ? -12.299 -5.916 24.608 1.00 84.38 197 PRO A O 1
ATOM 1573 N N . PRO A 1 198 ? -10.095 -5.494 24.722 1.00 86.44 198 PRO A N 1
ATOM 1574 C CA . PRO A 1 198 ? -10.257 -4.059 24.533 1.00 86.44 198 PRO A CA 1
ATOM 1575 C C . PRO A 1 198 ? -10.801 -3.723 23.138 1.00 86.44 198 PRO A C 1
ATOM 1577 O O . PRO A 1 198 ? -10.269 -4.176 22.117 1.00 86.44 198 PRO A O 1
ATOM 1580 N N . GLY A 1 199 ? -11.845 -2.900 23.114 1.00 89.62 199 GLY A N 1
ATOM 1581 C CA . GLY A 1 199 ? -12.416 -2.263 21.935 1.00 89.62 199 GLY A CA 1
ATOM 1582 C C . GLY A 1 199 ? -11.561 -1.106 21.410 1.00 89.62 199 GLY A C 1
ATOM 1583 O O . GLY A 1 199 ? -10.524 -0.756 21.980 1.00 89.62 199 GLY A O 1
ATOM 1584 N N . ILE A 1 200 ? -12.027 -0.493 20.323 1.00 93.12 200 ILE A N 1
ATOM 1585 C CA . ILE A 1 200 ? -11.384 0.620 19.616 1.00 93.12 200 ILE A CA 1
ATOM 1586 C C . ILE A 1 200 ? -11.099 1.783 20.573 1.00 93.12 200 ILE A C 1
ATOM 1588 O O . ILE A 1 200 ? -9.972 2.265 20.611 1.00 93.12 200 ILE A O 1
ATOM 1592 N N . CYS A 1 201 ? -12.069 2.192 21.402 1.00 89.56 201 CYS A N 1
ATOM 1593 C CA . CYS A 1 201 ? -11.883 3.324 22.317 1.00 89.56 201 CYS A CA 1
ATOM 1594 C C . CYS A 1 201 ? -10.728 3.076 23.302 1.00 89.56 201 CYS A C 1
ATOM 1596 O O . CYS A 1 201 ? -9.822 3.900 23.408 1.00 89.56 201 CYS A O 1
ATOM 1598 N N . GLN A 1 202 ? -10.698 1.902 23.944 1.00 88.06 202 GLN A N 1
ATOM 1599 C CA . GLN A 1 202 ? -9.619 1.514 24.856 1.00 88.06 202 GLN A CA 1
ATOM 1600 C C . GLN A 1 202 ? -8.255 1.446 24.153 1.00 88.06 202 GLN A C 1
ATOM 1602 O O . GLN A 1 202 ? -7.267 1.927 24.703 1.00 88.06 202 GLN A O 1
ATOM 1607 N N . ARG A 1 203 ? -8.195 0.894 22.933 1.00 88.56 203 ARG A N 1
ATOM 1608 C CA . ARG A 1 203 ? -6.958 0.785 22.131 1.00 88.56 203 ARG A CA 1
ATOM 1609 C C . ARG A 1 203 ? -6.420 2.144 21.686 1.00 88.56 203 ARG A C 1
ATOM 1611 O O . ARG A 1 203 ? -5.213 2.355 21.687 1.00 88.56 203 ARG A O 1
ATOM 1618 N N . LEU A 1 204 ? -7.305 3.091 21.392 1.00 88.31 204 LEU A N 1
ATOM 1619 C CA . LEU A 1 204 ? -6.948 4.483 21.123 1.00 88.31 204 LEU A CA 1
ATOM 1620 C C . LEU A 1 204 ? -6.609 5.281 22.401 1.00 88.31 204 LEU A C 1
ATOM 1622 O O . LEU A 1 204 ? -6.214 6.438 22.308 1.00 88.31 204 LEU A O 1
ATOM 1626 N N . GLY A 1 205 ? -6.728 4.703 23.603 1.00 85.62 205 GLY A N 1
ATOM 1627 C CA . GLY A 1 205 ? -6.531 5.423 24.871 1.00 85.62 205 GLY A CA 1
ATOM 1628 C C . GLY A 1 205 ? -7.681 6.378 25.229 1.00 85.62 205 GLY A C 1
ATOM 1629 O O . GLY A 1 205 ? -7.569 7.188 26.150 1.00 85.62 205 GLY A O 1
ATOM 1630 N N . ILE A 1 206 ? -8.811 6.281 24.526 1.00 85.56 206 ILE A N 1
ATOM 1631 C CA . ILE A 1 206 ? -10.018 7.069 24.767 1.00 85.56 206 ILE A CA 1
ATOM 1632 C C . ILE A 1 206 ? -10.806 6.394 25.892 1.00 85.56 206 ILE A C 1
ATOM 1634 O O . ILE A 1 206 ? -11.642 5.518 25.671 1.00 85.56 206 ILE A O 1
ATOM 1638 N N . GLY A 1 207 ? -10.509 6.797 27.128 1.00 66.25 207 GLY A N 1
ATOM 1639 C CA . GLY A 1 207 ? -11.223 6.321 28.310 1.00 66.25 207 GLY A CA 1
ATOM 1640 C C . GLY A 1 207 ? -12.715 6.679 28.295 1.00 66.25 207 GLY A C 1
ATOM 1641 O O . GLY A 1 207 ? -13.135 7.660 27.679 1.00 66.25 207 GLY A O 1
ATOM 1642 N N . GLN A 1 208 ? -13.516 5.905 29.034 1.00 57.56 208 GLN A N 1
ATOM 1643 C CA . GLN A 1 208 ? -14.928 6.212 29.276 1.00 57.56 208 GLN A CA 1
ATOM 1644 C C . GLN A 1 208 ? -15.043 7.512 30.089 1.00 57.56 208 GLN A C 1
ATOM 1646 O O . GLN A 1 208 ? -14.937 7.518 31.317 1.00 57.56 208 GLN A O 1
ATOM 1651 N N . THR A 1 209 ? -15.241 8.636 29.404 1.00 50.03 209 THR A N 1
ATOM 1652 C CA . THR A 1 209 ? -15.490 9.929 30.044 1.00 50.03 209 THR A CA 1
ATOM 1653 C C . THR A 1 209 ? -16.788 9.885 30.848 1.00 50.03 209 THR A C 1
ATOM 1655 O O . THR A 1 209 ? -17.786 9.336 30.392 1.00 50.03 209 THR A O 1
ATOM 1658 N N . ARG A 1 210 ? -16.816 10.535 32.022 1.00 47.00 210 ARG A N 1
ATOM 1659 C CA . ARG A 1 210 ? -18.039 10.674 32.847 1.00 47.00 210 ARG A CA 1
ATOM 1660 C C . ARG A 1 210 ? -19.164 11.467 32.158 1.00 47.00 210 ARG A C 1
ATOM 1662 O O . ARG A 1 210 ? -20.295 11.462 32.631 1.00 47.00 210 ARG A O 1
ATOM 1669 N N . ILE A 1 211 ? -18.859 12.137 31.048 1.00 46.69 211 ILE A N 1
ATOM 1670 C CA . ILE A 1 211 ? -19.834 12.753 30.148 1.00 46.69 211 ILE A CA 1
ATOM 1671 C C . ILE A 1 211 ? -20.435 11.646 29.273 1.00 46.69 211 ILE A C 1
ATOM 1673 O O . ILE A 1 211 ? -19.696 10.919 28.607 1.00 46.69 211 ILE A O 1
ATOM 1677 N N . LYS A 1 212 ? -21.771 11.520 29.265 1.00 42.00 212 LYS A N 1
ATOM 1678 C CA . LYS A 1 212 ? -22.492 10.584 28.388 1.00 42.00 212 LYS A CA 1
ATOM 1679 C C . LYS A 1 212 ? -22.120 10.847 26.926 1.00 42.00 212 LYS A C 1
ATOM 1681 O O . LYS A 1 212 ? -22.521 11.860 26.366 1.00 42.00 212 LYS A O 1
ATOM 1686 N N . GLY A 1 213 ? -21.418 9.892 26.323 1.00 50.97 213 GLY A N 1
ATOM 1687 C CA . GLY A 1 213 ? -20.993 9.944 24.928 1.00 50.97 213 GLY A CA 1
ATOM 1688 C C . GLY A 1 213 ? -19.485 10.114 24.791 1.00 50.97 213 GLY A C 1
ATOM 1689 O O . GLY A 1 213 ? -18.963 11.223 24.853 1.00 50.97 213 GLY A O 1
ATOM 1690 N N . ILE A 1 214 ? -18.801 9.005 24.497 1.00 58.25 214 ILE A N 1
ATOM 1691 C CA . ILE A 1 214 ? -17.558 9.077 23.729 1.00 58.25 214 ILE A CA 1
ATOM 1692 C C . ILE A 1 214 ? -17.960 9.667 22.376 1.00 58.25 214 ILE A C 1
ATOM 1694 O O . ILE A 1 214 ? -18.739 9.059 21.641 1.00 58.25 214 ILE A O 1
ATOM 1698 N N . THR A 1 215 ? -17.511 10.883 22.072 1.00 74.62 215 THR A N 1
ATOM 1699 C CA . THR A 1 215 ? -17.867 11.531 20.811 1.00 74.62 215 THR A CA 1
ATOM 1700 C C . THR A 1 215 ? -17.202 10.787 19.659 1.00 74.62 215 THR A C 1
ATOM 1702 O O . THR A 1 215 ? -15.980 10.631 19.644 1.00 74.62 215 THR A O 1
ATOM 1705 N N . ARG A 1 216 ? -18.001 10.366 18.665 1.00 86.69 216 ARG A N 1
ATOM 1706 C CA . ARG A 1 216 ? -17.521 9.782 17.395 1.00 86.69 216 ARG A CA 1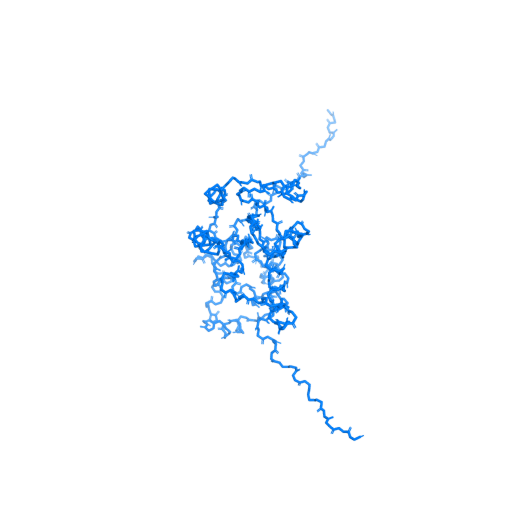
ATOM 1707 C C . ARG A 1 216 ? -16.343 10.586 16.843 1.00 86.69 216 ARG A C 1
ATOM 1709 O O . ARG A 1 216 ? -15.299 10.028 16.538 1.00 86.69 216 ARG A O 1
ATOM 1716 N N . THR A 1 217 ? -16.485 11.910 16.848 1.00 87.88 217 THR A N 1
ATOM 1717 C CA . THR A 1 217 ? -15.463 12.900 16.496 1.00 87.88 217 THR A CA 1
ATOM 1718 C C . THR A 1 217 ? -14.097 12.634 17.132 1.00 87.88 217 THR A C 1
ATOM 1720 O O . THR A 1 217 ? -13.098 12.684 16.428 1.00 87.88 217 THR A O 1
ATOM 1723 N N . ARG A 1 218 ? -14.019 12.310 18.432 1.00 87.81 218 ARG A N 1
ATOM 1724 C CA . ARG A 1 218 ? -12.737 12.049 19.106 1.00 87.81 218 ARG A CA 1
ATOM 1725 C C . ARG A 1 218 ? -12.104 10.736 18.645 1.00 87.81 218 ARG A C 1
ATOM 1727 O O . ARG A 1 218 ? -10.899 10.702 18.439 1.00 87.81 218 ARG A O 1
ATOM 1734 N N . VAL A 1 219 ? -12.907 9.688 18.458 1.00 90.69 219 VAL A N 1
ATOM 1735 C CA . VAL A 1 219 ? -12.444 8.393 17.921 1.00 90.69 219 VAL A CA 1
ATOM 1736 C C . VAL A 1 219 ? -11.873 8.571 16.512 1.00 90.69 219 VAL A C 1
ATOM 1738 O O . VAL A 1 219 ? -10.789 8.074 16.225 1.00 90.69 219 VAL A O 1
ATOM 1741 N N . VAL A 1 220 ? -12.569 9.332 15.664 1.00 91.88 220 VAL A N 1
ATOM 1742 C CA . VAL A 1 220 ? -12.158 9.612 14.279 1.00 91.88 220 VAL A CA 1
ATOM 1743 C C . VAL A 1 220 ? -10.904 10.489 14.221 1.00 91.88 220 VAL A C 1
ATOM 1745 O O . VAL A 1 220 ? -9.973 10.150 13.499 1.00 91.88 220 VAL A O 1
ATOM 1748 N N . ILE A 1 221 ? -10.838 11.575 15.003 1.00 88.31 221 ILE A N 1
ATOM 1749 C CA . ILE A 1 221 ? -9.656 12.455 15.056 1.00 88.31 221 ILE A CA 1
ATOM 1750 C C . ILE A 1 221 ? -8.421 11.684 15.530 1.00 88.31 221 ILE A C 1
ATOM 1752 O O . ILE A 1 221 ? -7.381 11.769 14.887 1.00 88.31 221 ILE A O 1
ATOM 1756 N N . GLU A 1 222 ? -8.533 10.903 16.606 1.00 89.75 222 GLU A N 1
ATOM 1757 C CA . GLU A 1 222 ? -7.409 10.130 17.148 1.00 89.75 222 GLU A CA 1
ATOM 1758 C C . GLU A 1 222 ? -6.919 9.065 16.150 1.00 89.75 222 GLU A C 1
ATOM 1760 O O . GLU A 1 222 ? -5.716 8.864 15.987 1.00 89.75 222 GLU A O 1
ATOM 1765 N N . ALA A 1 223 ? -7.841 8.412 15.434 1.00 89.81 223 ALA A N 1
ATOM 1766 C CA . ALA A 1 223 ? -7.497 7.443 14.398 1.00 89.81 223 ALA A CA 1
ATOM 1767 C C . ALA A 1 223 ? -6.806 8.090 13.183 1.00 89.81 223 ALA A C 1
ATOM 1769 O O . ALA A 1 223 ? -5.811 7.550 12.700 1.00 89.81 223 ALA A O 1
ATOM 1770 N N . LEU A 1 224 ? -7.284 9.256 12.731 1.00 85.06 224 LEU A N 1
ATOM 1771 C CA . LEU A 1 224 ? -6.655 10.044 11.662 1.00 85.06 224 LEU A CA 1
ATOM 1772 C C . LEU A 1 224 ? -5.261 10.546 12.068 1.00 85.06 224 LEU A C 1
ATOM 1774 O O . LEU A 1 224 ? -4.312 10.418 11.300 1.00 85.06 224 LEU A O 1
ATOM 1778 N N . GLN A 1 225 ? -5.115 11.083 13.284 1.00 81.50 225 GLN A N 1
ATOM 1779 C CA . GLN A 1 225 ? -3.840 11.602 13.800 1.00 81.50 225 GLN A CA 1
ATOM 1780 C C . GLN A 1 225 ? -2.761 10.520 13.908 1.00 81.50 225 GLN A C 1
ATOM 1782 O O . GLN A 1 225 ? -1.587 10.806 13.688 1.00 81.50 225 GLN A O 1
ATOM 1787 N N . ARG A 1 226 ? -3.153 9.277 14.210 1.00 81.00 226 ARG A N 1
ATOM 1788 C CA . ARG A 1 226 ? -2.247 8.119 14.271 1.00 81.00 226 ARG A CA 1
ATOM 1789 C C . ARG A 1 226 ? -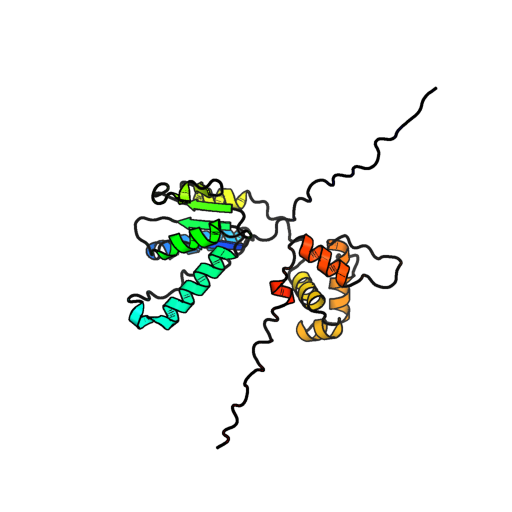2.048 7.410 12.926 1.00 81.00 226 ARG A C 1
ATOM 1791 O O . ARG A 1 226 ? -1.312 6.431 12.886 1.00 81.00 226 ARG A O 1
ATOM 1798 N N . GLY A 1 227 ? -2.698 7.863 11.850 1.00 79.06 227 GLY A N 1
ATOM 1799 C CA . GLY A 1 227 ? -2.630 7.220 10.531 1.00 79.06 227 GLY A CA 1
ATOM 1800 C C . GLY A 1 227 ? -3.291 5.837 10.462 1.00 79.06 227 GLY A C 1
ATOM 1801 O O . GLY A 1 227 ? -2.975 5.060 9.569 1.00 79.06 227 GLY A O 1
ATOM 1802 N N . ILE A 1 228 ? -4.194 5.521 11.398 1.00 85.75 228 ILE A N 1
ATOM 1803 C CA . ILE A 1 228 ? -4.914 4.235 11.462 1.00 85.75 228 ILE A CA 1
ATOM 1804 C C . ILE A 1 228 ? -6.005 4.165 10.384 1.00 85.75 228 ILE A C 1
ATOM 1806 O O . ILE A 1 228 ? -6.324 3.083 9.903 1.00 85.75 228 ILE A O 1
ATOM 1810 N N . ILE A 1 229 ? -6.569 5.322 10.029 1.00 84.94 229 ILE A N 1
ATOM 1811 C CA . ILE A 1 229 ? -7.465 5.541 8.888 1.00 84.94 229 ILE A CA 1
ATOM 1812 C C . ILE A 1 229 ? -7.039 6.829 8.174 1.00 84.94 229 ILE A C 1
ATOM 1814 O O . ILE A 1 229 ? -6.417 7.706 8.780 1.00 84.94 229 ILE A O 1
ATOM 1818 N N . SER A 1 230 ? -7.410 6.964 6.907 1.00 84.56 230 SER A N 1
ATOM 1819 C CA . SER A 1 230 ? -7.192 8.146 6.069 1.00 84.56 230 SER A CA 1
ATOM 1820 C C . SER A 1 230 ? -8.498 8.888 5.759 1.00 84.56 230 SER A C 1
ATOM 1822 O O . SER A 1 230 ? -9.593 8.365 5.954 1.00 84.56 230 SER A O 1
ATOM 1824 N N . LEU A 1 231 ? -8.396 10.124 5.252 1.00 82.00 231 LEU A N 1
ATOM 1825 C CA . LEU A 1 231 ? -9.569 10.848 4.741 1.00 82.00 231 LEU A CA 1
ATOM 1826 C C . LEU A 1 231 ? -10.172 10.162 3.510 1.00 82.00 231 LEU A C 1
ATOM 1828 O O . LEU A 1 231 ? -11.390 10.185 3.360 1.00 82.00 231 LEU A O 1
ATOM 1832 N N . ASP A 1 232 ? -9.339 9.530 2.678 1.00 79.44 232 ASP A N 1
ATOM 1833 C CA . ASP A 1 232 ? -9.784 8.790 1.497 1.00 79.44 232 ASP A CA 1
ATOM 1834 C C . ASP A 1 232 ? -10.771 7.686 1.928 1.00 79.44 232 ASP A C 1
ATOM 1836 O O . ASP A 1 232 ? -11.926 7.712 1.520 1.00 79.44 232 ASP A O 1
ATOM 1840 N N . GLU A 1 233 ? -10.399 6.820 2.880 1.00 79.00 233 GLU A N 1
ATOM 1841 C CA . GLU A 1 233 ? -11.250 5.729 3.409 1.00 79.00 233 GLU A CA 1
ATOM 1842 C C . GLU A 1 233 ? -12.553 6.205 4.096 1.00 79.00 233 GLU A C 1
ATOM 1844 O O . GLU A 1 233 ? -13.525 5.450 4.197 1.00 79.00 233 GLU A O 1
ATOM 1849 N N . ILE A 1 234 ? -12.601 7.459 4.562 1.00 84.50 234 ILE A N 1
ATOM 1850 C CA . ILE A 1 234 ? -13.813 8.077 5.131 1.00 84.50 234 ILE A CA 1
ATOM 1851 C C . ILE A 1 234 ? -14.731 8.635 4.030 1.00 84.50 234 ILE A C 1
ATOM 1853 O O . ILE A 1 234 ? -15.945 8.694 4.221 1.00 84.50 234 ILE A O 1
ATOM 1857 N N . ILE A 1 235 ? -14.180 9.059 2.890 1.00 79.25 235 ILE A N 1
ATOM 1858 C CA . ILE A 1 235 ? -14.926 9.722 1.808 1.00 79.25 235 ILE A CA 1
ATOM 1859 C C . ILE A 1 235 ? -15.337 8.720 0.718 1.00 79.25 235 ILE A C 1
ATOM 1861 O O . ILE A 1 235 ? -16.464 8.785 0.223 1.00 79.25 235 ILE A O 1
ATOM 1865 N N . THR A 1 236 ? -14.475 7.767 0.356 1.00 64.12 236 THR A N 1
ATOM 1866 C CA . THR A 1 236 ? -14.817 6.685 -0.575 1.00 64.12 236 THR A CA 1
ATOM 1867 C C . THR A 1 236 ? -15.481 5.529 0.161 1.00 64.12 236 THR A C 1
ATOM 1869 O O . THR A 1 236 ? -14.814 4.702 0.782 1.00 64.12 236 THR A O 1
ATOM 1872 N N . SER A 1 237 ? -16.802 5.421 0.019 1.00 48.66 237 SER A N 1
ATOM 1873 C CA . SER A 1 237 ? -17.478 4.138 0.200 1.00 48.66 237 SER A CA 1
ATOM 1874 C C . SER A 1 237 ? -17.201 3.259 -1.028 1.00 48.66 237 SER A C 1
ATOM 1876 O O . SER A 1 237 ? -17.548 3.682 -2.136 1.00 48.66 237 SER A O 1
ATOM 1878 N N . PRO A 1 238 ? -16.663 2.032 -0.875 1.00 48.38 238 PRO A N 1
ATOM 1879 C CA . PRO A 1 238 ? -16.504 1.093 -1.991 1.00 48.38 238 PRO A CA 1
ATOM 1880 C C . PRO A 1 238 ? -17.842 0.598 -2.580 1.00 48.38 238 PRO A C 1
ATOM 1882 O O . PRO A 1 238 ? -17.838 -0.171 -3.535 1.00 48.38 238 PRO A O 1
ATOM 1885 N N . TYR A 1 239 ? -18.983 1.047 -2.042 1.00 45.09 239 TYR A N 1
ATOM 1886 C CA . TYR A 1 239 ? -20.333 0.656 -2.459 1.00 45.09 239 TYR A CA 1
ATOM 1887 C C . TYR A 1 239 ? -21.163 1.794 -3.086 1.00 45.09 239 TYR A C 1
ATOM 1889 O O . TYR A 1 239 ? -22.361 1.619 -3.295 1.00 45.09 239 TYR A O 1
ATOM 1897 N N . HIS A 1 240 ? -20.570 2.958 -3.397 1.00 42.75 240 HIS A N 1
ATOM 1898 C CA . HIS A 1 240 ? -21.310 4.115 -3.942 1.00 42.75 240 HIS A CA 1
ATOM 1899 C C . HIS A 1 240 ? -21.057 4.471 -5.422 1.00 42.75 240 HIS A C 1
ATOM 1901 O O . HIS A 1 240 ? -21.487 5.538 -5.859 1.00 42.75 240 HIS A O 1
ATOM 1907 N N . GLU A 1 241 ? -20.460 3.586 -6.230 1.00 38.66 241 GLU A N 1
ATOM 1908 C CA . GLU A 1 241 ? -20.387 3.791 -7.695 1.00 38.66 241 GLU A CA 1
ATOM 1909 C C . GLU A 1 241 ? -21.658 3.376 -8.466 1.00 38.66 241 GLU A C 1
ATOM 1911 O O . GLU A 1 241 ? -21.846 3.789 -9.608 1.00 38.66 241 GLU A O 1
ATOM 1916 N N . THR A 1 242 ? -22.602 2.656 -7.851 1.00 40.34 242 THR A N 1
ATOM 1917 C CA . THR A 1 242 ? -23.897 2.323 -8.474 1.00 40.34 242 THR A CA 1
ATOM 1918 C C . THR A 1 242 ? -25.019 3.229 -7.962 1.00 40.34 242 THR A C 1
ATOM 1920 O O . THR A 1 242 ? -25.660 2.887 -6.970 1.00 40.34 242 THR A O 1
ATOM 1923 N N . SER A 1 243 ? -25.246 4.382 -8.617 1.00 37.56 243 SER A N 1
ATOM 1924 C CA . SER A 1 243 ? -26.539 5.128 -8.702 1.00 37.56 243 SER A CA 1
ATOM 1925 C C . SER A 1 243 ? -26.396 6.512 -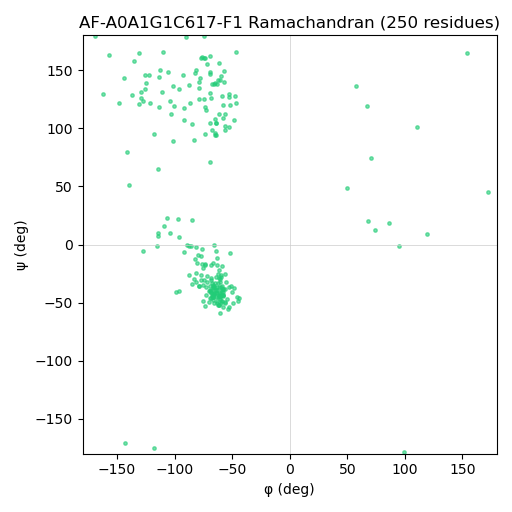9.376 1.00 37.56 243 SER A C 1
ATOM 1927 O O . SER A 1 243 ? -26.933 7.509 -8.892 1.00 37.56 243 SER A O 1
ATOM 1929 N N . ARG A 1 244 ? -25.671 6.612 -10.500 1.00 36.12 244 ARG A N 1
ATOM 1930 C CA . ARG A 1 244 ? -25.753 7.775 -11.413 1.00 36.12 244 ARG A CA 1
ATOM 1931 C C . ARG A 1 244 ? -25.715 7.364 -12.885 1.00 36.12 244 ARG A C 1
ATOM 1933 O O . ARG A 1 244 ? -24.997 7.951 -13.686 1.00 36.12 244 ARG A O 1
ATOM 1940 N N . GLU A 1 245 ? -26.576 6.421 -13.251 1.00 37.66 245 GLU A N 1
ATOM 1941 C CA . GLU A 1 245 ? -27.200 6.516 -14.570 1.00 37.66 245 GLU A CA 1
ATOM 1942 C C . GLU A 1 245 ? -28.122 7.740 -14.520 1.00 37.66 245 GLU A C 1
ATOM 1944 O O . GLU A 1 245 ? -29.208 7.705 -13.941 1.00 37.66 245 GLU A O 1
ATOM 1949 N N . HIS A 1 246 ? -27.649 8.875 -15.036 1.00 38.91 246 HIS A N 1
ATOM 1950 C CA . HIS A 1 246 ? -28.578 9.897 -15.491 1.00 38.91 246 HIS A CA 1
ATOM 1951 C C . HIS A 1 246 ? -29.186 9.379 -16.783 1.00 38.91 246 HIS A C 1
ATOM 1953 O O . HIS A 1 246 ? -28.485 9.185 -17.772 1.00 38.91 246 HIS A O 1
ATOM 1959 N N . SER A 1 247 ? -30.494 9.147 -16.742 1.00 41.94 247 SER A N 1
ATOM 1960 C CA . SER A 1 247 ? -31.312 9.053 -17.936 1.00 41.94 247 SER A CA 1
ATOM 1961 C C . SER A 1 247 ? -31.144 10.348 -18.730 1.00 41.94 247 SER A C 1
ATOM 1963 O O . SER A 1 247 ? -31.732 11.372 -18.370 1.00 41.94 247 SER A O 1
ATOM 1965 N N . GLU A 1 248 ? -30.348 10.310 -19.796 1.00 39.34 248 GLU A N 1
ATOM 1966 C CA . GLU A 1 248 ? -30.563 11.227 -20.907 1.00 39.34 248 GLU A CA 1
ATOM 1967 C C . GLU A 1 248 ? -31.934 10.867 -21.478 1.00 39.34 248 GLU A C 1
ATOM 1969 O O . GLU A 1 248 ? -32.143 9.803 -22.057 1.00 39.34 248 GLU A O 1
ATOM 1974 N N . VAL A 1 249 ? -32.907 11.717 -21.158 1.00 42.59 249 VAL A N 1
ATOM 1975 C CA . VAL A 1 249 ? -34.243 11.660 -21.734 1.00 42.59 249 VAL A CA 1
ATOM 1976 C C . VAL A 1 249 ? -34.104 12.170 -23.161 1.00 42.59 249 VAL A C 1
ATOM 1978 O O . VAL A 1 249 ? -33.708 13.319 -23.356 1.00 42.59 249 VAL A O 1
ATOM 1981 N N . ASP A 1 250 ? -34.416 11.318 -24.136 1.00 44.75 250 ASP A N 1
ATOM 1982 C CA . ASP A 1 250 ? -34.671 11.754 -25.506 1.00 44.75 250 ASP A CA 1
ATOM 1983 C C . ASP A 1 250 ? -35.827 12.765 -25.484 1.00 44.75 250 ASP A C 1
ATOM 1985 O O . ASP A 1 250 ? -36.977 12.382 -25.270 1.00 44.75 250 ASP A O 1
ATOM 1989 N N . ASP A 1 251 ? -35.529 14.042 -25.726 1.00 44.84 251 ASP A N 1
ATOM 1990 C CA . ASP A 1 251 ? -36.530 15.053 -26.058 1.00 44.84 251 ASP A CA 1
ATOM 1991 C C . ASP A 1 251 ? -36.028 15.957 -27.201 1.00 44.84 251 ASP A C 1
ATOM 1993 O O . ASP A 1 251 ? -34.917 16.486 -27.182 1.00 44.84 251 ASP A O 1
ATOM 1997 N N . TRP A 1 252 ? -36.912 16.043 -28.193 1.00 49.88 252 TRP A N 1
ATOM 1998 C CA . TRP A 1 252 ? -36.888 16.618 -29.543 1.00 49.88 252 TRP A CA 1
ATOM 1999 C C . TRP A 1 252 ? -36.231 17.995 -29.755 1.00 49.88 252 TRP A C 1
ATOM 2001 O O . TRP A 1 252 ? -36.597 18.959 -29.045 1.00 49.88 252 TRP A O 1
#

Secondary structure (DSSP, 8-state):
------------PPP--------EEEEE--GGGHHHHHHHHHHHHHTT-EES---TT-----STTTSHHHHHHHHHHHHHHHHH-SEEEE---SS--SHHHHHHHHHHH-SS--EEEEESS-TTS-GGGGSTTEEEESSHHHHHHHHHTS--PPPSS-HHHHHHHHHHHTT--HHHHHHHTT--HHHHHHHHH-TTTT-HHHHTT----SSS---HHHHHHHHHHTTSS-HHHHH--TT-SSS---------

Mean predicted aligned error: 14.67 Å